Protein AF-A0A925HBS0-F1 (afdb_monomer_lite)

Secondary structure (DSSP, 8-state):
--------------------------------------SS-EEEEEEEEE-TT--EEEEEEEEEE-SSSEEEEEEEEEEEEEE-----S--------EEEEEEEEEEEEEEEEEETTEEEEEEEEEEESSGGGTT-EEEEEEE--SSS-STTS--EEEEEEE-----------TT-TT--------EE--TT-TT---EESS------TTSS-GGG---EEPPTTSEEEEEE-

Structure (mmCIF, N/CA/C/O backbone):
data_AF-A0A925HBS0-F1
#
_entry.id   AF-A0A925HBS0-F1
#
loop_
_atom_site.group_PDB
_atom_site.id
_atom_site.type_symbol
_atom_site.label_atom_id
_atom_site.label_alt_id
_atom_site.label_comp_id
_atom_site.label_asym_id
_atom_site.label_entity_id
_atom_site.label_seq_id
_atom_site.pdbx_PDB_ins_code
_atom_site.Cartn_x
_atom_site.Cartn_y
_atom_site.Cartn_z
_atom_site.occupancy
_atom_site.B_iso_or_equiv
_atom_site.auth_seq_id
_atom_site.auth_comp_id
_atom_site.auth_asym_id
_atom_site.auth_atom_id
_atom_site.pdbx_PDB_model_num
ATOM 1 N N . MET A 1 1 ? -26.495 72.413 33.902 1.00 43.50 1 MET A N 1
ATOM 2 C CA . MET A 1 1 ? -27.946 72.627 34.100 1.00 43.50 1 MET A CA 1
ATOM 3 C C . MET A 1 1 ? -28.669 72.395 32.785 1.00 43.50 1 MET A C 1
ATOM 5 O O . MET A 1 1 ? -28.207 72.844 31.749 1.00 43.50 1 MET A O 1
ATOM 9 N N . SER A 1 2 ? -29.748 71.624 32.884 1.00 38.78 2 SER A N 1
ATOM 10 C CA . SER A 1 2 ? -30.679 71.138 31.860 1.00 38.78 2 SER A CA 1
ATOM 11 C C . SER A 1 2 ? -31.222 72.193 30.882 1.00 38.78 2 SER A C 1
ATOM 13 O O . SER A 1 2 ? -31.563 73.295 31.311 1.00 38.78 2 SER A O 1
ATOM 15 N N . LYS A 1 3 ? -31.426 71.798 29.612 1.00 47.91 3 LYS A N 1
ATOM 16 C CA . LYS A 1 3 ? -32.765 71.787 28.982 1.00 47.91 3 LYS A CA 1
ATOM 17 C C . LYS A 1 3 ? -32.796 70.965 27.683 1.00 47.91 3 LYS A C 1
ATOM 19 O O . LYS A 1 3 ? -32.319 71.387 26.638 1.00 47.91 3 LYS A O 1
ATOM 24 N N . PHE A 1 4 ? -33.423 69.795 27.793 1.00 50.00 4 PHE A N 1
ATOM 25 C CA . PHE A 1 4 ? -34.028 69.019 26.709 1.00 50.00 4 PHE A CA 1
ATOM 26 C C . PHE A 1 4 ? -35.124 69.820 25.990 1.00 50.00 4 PHE A C 1
ATOM 28 O O . PHE A 1 4 ? -35.901 70.502 26.662 1.00 50.00 4 PHE A O 1
ATOM 35 N N . ARG A 1 5 ? -35.304 69.592 24.680 1.00 56.88 5 ARG A N 1
ATOM 36 C CA . ARG A 1 5 ? -36.641 69.504 24.066 1.00 56.88 5 ARG A CA 1
ATOM 37 C C . ARG A 1 5 ? -36.698 68.419 22.986 1.00 56.88 5 ARG A C 1
ATOM 39 O O . ARG A 1 5 ? -35.998 68.468 21.984 1.00 56.88 5 ARG A O 1
ATOM 46 N N . PHE A 1 6 ? -37.570 67.457 23.276 1.00 49.31 6 PHE A N 1
ATOM 47 C CA . PHE A 1 6 ? -38.210 66.473 22.404 1.00 49.31 6 PHE A CA 1
ATOM 48 C C . PHE A 1 6 ? -39.064 67.138 21.316 1.00 49.31 6 PHE A C 1
ATOM 50 O O . PHE A 1 6 ? -39.517 68.260 21.540 1.00 49.31 6 PHE A O 1
ATOM 57 N N . THR A 1 7 ? -39.348 66.402 20.227 1.00 50.34 7 THR A N 1
ATOM 58 C CA . THR A 1 7 ? -40.658 66.150 19.548 1.00 50.34 7 THR A CA 1
ATOM 59 C C . THR A 1 7 ? -40.359 65.625 18.125 1.00 50.34 7 THR A C 1
ATOM 61 O O . THR A 1 7 ? -39.457 66.159 17.497 1.00 50.34 7 THR A O 1
ATOM 64 N N . ALA A 1 8 ? -41.060 64.713 17.449 1.00 48.09 8 ALA A N 1
ATOM 65 C CA . ALA A 1 8 ? -41.831 63.499 17.720 1.00 48.09 8 ALA A CA 1
ATOM 66 C C . ALA A 1 8 ? -42.254 62.961 16.325 1.00 48.09 8 ALA A C 1
ATOM 68 O O . ALA A 1 8 ? -42.630 63.749 15.467 1.00 48.09 8 ALA A O 1
ATOM 69 N N . ILE A 1 9 ? -42.198 61.635 16.152 1.00 49.62 9 ILE A N 1
ATOM 70 C CA . ILE A 1 9 ? -43.163 60.759 15.452 1.00 49.62 9 ILE A CA 1
ATOM 71 C C . ILE A 1 9 ? -43.584 61.095 14.000 1.00 49.62 9 ILE A C 1
ATOM 73 O O . ILE A 1 9 ? -44.318 62.043 13.756 1.00 49.62 9 ILE A O 1
ATOM 77 N N . SER A 1 10 ? -43.344 60.149 13.080 1.00 50.72 10 SER A N 1
ATOM 78 C CA . SER A 1 10 ? -44.428 59.610 12.237 1.00 50.72 10 SER A CA 1
ATOM 79 C C . SER A 1 10 ? -44.107 58.196 11.734 1.00 50.72 10 SER A C 1
ATOM 81 O O . SER A 1 10 ? -43.090 57.962 11.088 1.00 50.72 10 SER A O 1
ATOM 83 N N . MET A 1 11 ? -44.991 57.256 12.082 1.00 50.62 11 MET A N 1
ATOM 84 C CA . MET A 1 11 ? -45.100 55.904 11.527 1.00 50.62 11 MET A CA 1
ATOM 85 C C . MET A 1 11 ? -45.630 55.955 10.087 1.00 50.62 11 MET A C 1
ATOM 87 O O . MET A 1 11 ? -46.448 56.818 9.797 1.00 50.62 11 MET A O 1
ATOM 91 N N . ILE A 1 12 ? -45.327 54.942 9.265 1.00 53.72 12 ILE A N 1
ATOM 92 C CA . ILE A 1 12 ? -46.331 54.191 8.481 1.00 53.72 12 ILE A CA 1
ATOM 93 C C . ILE A 1 12 ? -45.762 52.810 8.103 1.00 53.72 12 ILE A C 1
ATOM 95 O O . ILE A 1 12 ? -44.584 52.644 7.804 1.00 53.72 12 ILE A O 1
ATOM 99 N N . LYS A 1 13 ? -46.653 51.821 8.200 1.00 47.81 13 LYS A N 1
ATOM 100 C CA . LYS A 1 13 ? -46.504 50.370 8.037 1.00 47.81 13 LYS A CA 1
ATOM 101 C C . LYS A 1 13 ? -46.563 49.915 6.569 1.00 47.81 13 LYS A C 1
ATOM 103 O O . LYS A 1 13 ? -47.320 50.484 5.795 1.00 47.81 13 LYS A O 1
ATOM 108 N N . SER A 1 14 ? -45.931 48.778 6.269 1.00 51.81 14 SER A N 1
ATOM 109 C CA . SER A 1 14 ? -46.491 47.598 5.554 1.00 51.81 14 SER A CA 1
ATOM 110 C C . SER A 1 14 ? -45.423 46.487 5.649 1.00 51.81 14 SER A C 1
ATOM 112 O O . SER A 1 14 ? -44.259 46.756 5.399 1.00 51.81 14 SER A O 1
ATOM 114 N N . ILE A 1 15 ? -45.603 45.340 6.315 1.00 53.62 15 ILE A N 1
ATOM 115 C CA . ILE A 1 15 ? -46.443 44.152 6.056 1.00 53.62 15 ILE A CA 1
ATOM 116 C C . ILE A 1 15 ? -46.365 43.645 4.609 1.00 53.62 15 ILE A C 1
ATOM 118 O O . ILE A 1 15 ? -47.145 44.074 3.766 1.00 53.62 15 ILE A O 1
ATOM 122 N N . SER A 1 16 ? -45.466 42.680 4.377 1.00 54.16 16 SER A N 1
ATOM 123 C CA . SER A 1 16 ? -45.600 41.482 3.514 1.00 54.16 16 SER A CA 1
ATOM 124 C C . SER A 1 16 ? -44.362 40.607 3.796 1.00 54.16 16 SER A C 1
ATOM 126 O O . SER A 1 16 ? -43.249 41.050 3.559 1.00 54.16 16 SER A O 1
ATOM 128 N N . CYS A 1 17 ? -44.412 39.542 4.600 1.00 44.88 17 CYS A N 1
ATOM 129 C CA . CYS A 1 17 ? -45.094 38.252 4.435 1.00 44.88 17 CYS A CA 1
ATOM 130 C C . CYS A 1 17 ? -44.474 37.372 3.326 1.00 44.88 17 CYS A C 1
ATOM 132 O O . CYS A 1 17 ? -44.595 37.676 2.148 1.00 44.88 17 CYS A O 1
ATOM 134 N N . ALA A 1 18 ? -43.860 36.271 3.781 1.00 49.88 18 ALA A N 1
ATOM 135 C CA . ALA A 1 18 ? -43.658 34.980 3.116 1.00 49.88 18 ALA A CA 1
ATOM 136 C C . ALA A 1 18 ? -42.806 34.895 1.831 1.00 49.88 18 ALA A C 1
ATOM 138 O O . ALA A 1 18 ? -43.286 35.112 0.725 1.00 49.88 18 ALA A O 1
ATOM 139 N N . SER A 1 19 ? -41.583 34.372 1.978 1.00 50.06 19 SER A N 1
ATOM 140 C CA . SER A 1 19 ? -41.038 33.335 1.081 1.00 50.06 19 SER A CA 1
ATOM 141 C C . SER A 1 19 ? -39.965 32.535 1.821 1.00 50.06 19 SER A C 1
ATOM 143 O O . SER A 1 19 ? -38.767 32.773 1.715 1.00 50.06 19 SER A O 1
ATOM 145 N N . ILE A 1 20 ? -40.452 31.609 2.645 1.00 54.44 20 ILE A N 1
ATOM 146 C CA . ILE A 1 20 ? -39.744 30.392 3.041 1.00 54.44 20 ILE A CA 1
ATOM 147 C C . ILE A 1 20 ? -40.013 29.379 1.910 1.00 54.44 20 ILE A C 1
ATOM 149 O O . ILE A 1 20 ? -41.143 29.335 1.429 1.00 54.44 20 ILE A O 1
ATOM 153 N N . LEU A 1 21 ? -39.011 28.562 1.556 1.00 50.78 21 LEU A N 1
ATOM 154 C CA . LEU A 1 21 ? -39.067 27.373 0.678 1.00 50.78 21 LEU A CA 1
ATOM 155 C C . LEU A 1 21 ? -39.210 27.602 -0.842 1.00 50.78 21 LEU A C 1
ATOM 157 O O . LEU A 1 21 ? -40.319 27.749 -1.338 1.00 50.78 21 LEU A O 1
ATOM 161 N N . ALA A 1 22 ? -38.100 27.471 -1.586 1.00 54.03 22 ALA A N 1
ATOM 162 C CA . ALA A 1 22 ? -37.979 26.555 -2.740 1.00 54.03 22 ALA A CA 1
ATOM 163 C C . ALA A 1 22 ? -36.583 26.649 -3.404 1.00 54.03 22 ALA A C 1
ATOM 165 O O . ALA A 1 22 ? -36.170 27.741 -3.777 1.00 54.03 22 ALA A O 1
ATOM 166 N N . LEU A 1 23 ? -35.938 25.486 -3.609 1.00 46.78 23 LEU A N 1
ATOM 167 C CA . LEU A 1 23 ? -34.626 25.188 -4.234 1.00 46.78 23 LEU A CA 1
ATOM 168 C C . LEU A 1 23 ? -33.409 25.361 -3.293 1.00 46.78 23 LEU A C 1
ATOM 170 O O . LEU A 1 23 ? -32.840 26.438 -3.233 1.00 46.78 23 LEU A O 1
ATOM 174 N N . SER A 1 24 ? -32.859 24.397 -2.542 1.00 50.88 24 SER A N 1
ATOM 175 C CA . SER A 1 24 ? -32.965 22.929 -2.486 1.00 50.88 24 SER A CA 1
ATOM 176 C C . SER A 1 24 ? -33.012 22.239 -3.847 1.00 50.88 24 SER A C 1
ATOM 178 O O . SER A 1 24 ? -34.093 21.795 -4.215 1.00 50.88 24 SER A O 1
ATOM 180 N N . LEU A 1 25 ? -31.893 22.196 -4.595 1.00 51.00 25 LEU A N 1
ATOM 181 C CA . LEU A 1 25 ? -31.603 21.169 -5.628 1.00 51.00 25 LEU A CA 1
ATOM 182 C C . LEU A 1 25 ? -30.225 21.334 -6.325 1.00 51.00 25 LEU A C 1
ATOM 184 O O . LEU A 1 25 ? -30.130 21.169 -7.532 1.00 51.00 25 LEU A O 1
ATOM 188 N N . LEU A 1 26 ? -29.135 21.633 -5.606 1.00 46.78 26 LEU A N 1
ATOM 189 C CA . LEU A 1 26 ? -27.767 21.439 -6.143 1.00 46.78 26 LEU A CA 1
ATOM 190 C C . LEU A 1 26 ? -26.777 20.931 -5.077 1.00 46.78 26 LEU A C 1
ATOM 192 O O . LEU A 1 26 ? -25.575 21.136 -5.175 1.00 46.78 26 LEU A O 1
ATOM 196 N N . SER A 1 27 ? -27.262 20.219 -4.060 1.00 48.19 27 SER A N 1
ATOM 197 C CA . SER A 1 27 ? -26.428 19.209 -3.410 1.00 48.19 27 SER A CA 1
ATOM 198 C C . SER A 1 27 ? -26.510 17.974 -4.298 1.00 48.19 27 SER A C 1
ATOM 200 O O . SER A 1 27 ? -27.412 17.158 -4.124 1.00 48.19 27 SER A O 1
ATOM 202 N N . LEU A 1 28 ? -25.649 17.886 -5.315 1.00 47.97 28 LEU A N 1
ATOM 203 C CA . LEU A 1 28 ? -25.382 16.607 -5.964 1.00 47.97 28 LEU A CA 1
ATOM 204 C C . LEU A 1 28 ? -24.946 15.663 -4.837 1.00 47.97 28 LEU A C 1
ATOM 206 O O . LEU A 1 28 ? -23.882 15.908 -4.264 1.00 47.97 28 LEU A O 1
ATOM 210 N N . PRO A 1 29 ? -25.717 14.623 -4.460 1.00 45.34 29 PRO A N 1
ATOM 211 C CA . PRO A 1 29 ? -25.066 13.508 -3.814 1.00 45.34 29 PRO A CA 1
ATOM 212 C C . PRO A 1 29 ? -24.067 13.033 -4.861 1.00 45.34 29 PRO A C 1
ATOM 214 O O . PRO A 1 29 ? -24.466 12.616 -5.954 1.00 45.34 29 PRO A O 1
ATOM 217 N N . ALA A 1 30 ? -22.772 13.185 -4.572 1.00 51.75 30 ALA A N 1
ATOM 218 C CA . ALA A 1 30 ? -21.769 12.378 -5.232 1.00 51.75 30 ALA A CA 1
ATOM 219 C C . ALA A 1 30 ? -22.344 10.969 -5.173 1.00 51.75 30 ALA A C 1
ATOM 221 O O . ALA A 1 30 ? -22.590 10.430 -4.092 1.00 51.75 30 ALA A O 1
ATOM 222 N N . SER A 1 31 ? -22.749 10.467 -6.335 1.00 42.53 31 SER A N 1
ATOM 223 C CA . SER A 1 31 ? -23.242 9.116 -6.445 1.00 42.53 31 SER A CA 1
ATOM 224 C C . SER A 1 31 ? -22.009 8.289 -6.151 1.00 42.53 31 SER A C 1
ATOM 226 O O . SER A 1 31 ? -21.215 8.027 -7.049 1.00 42.53 31 SER A O 1
ATOM 228 N N . HIS A 1 32 ? -21.794 7.968 -4.873 1.00 46.44 32 HIS A N 1
ATOM 229 C CA . HIS A 1 32 ? -21.001 6.822 -4.503 1.00 46.44 32 HIS A CA 1
ATOM 230 C C . HIS A 1 32 ? -21.697 5.694 -5.239 1.00 46.44 32 HIS A C 1
ATOM 232 O O . HIS A 1 32 ? -22.779 5.249 -4.854 1.00 46.44 32 HIS A O 1
ATOM 238 N N . LEU A 1 33 ? -21.135 5.350 -6.395 1.00 46.03 33 LEU A N 1
ATOM 239 C CA . LEU A 1 33 ? -21.378 4.103 -7.072 1.00 46.03 33 LEU A CA 1
ATOM 240 C C . LEU A 1 33 ? -21.034 3.052 -6.024 1.00 46.03 33 LEU A C 1
ATOM 242 O O . LEU A 1 33 ? -19.891 2.621 -5.909 1.00 46.03 33 LEU A O 1
ATOM 246 N N . ALA A 1 34 ? -22.026 2.694 -5.211 1.00 45.31 34 ALA A N 1
ATOM 247 C CA . ALA A 1 34 ? -22.060 1.442 -4.505 1.00 45.31 34 ALA A CA 1
ATOM 248 C C . ALA A 1 34 ? -22.164 0.408 -5.620 1.00 45.31 34 ALA A C 1
ATOM 250 O O . ALA A 1 34 ? -23.248 -0.026 -6.012 1.00 45.31 34 ALA A O 1
ATOM 251 N N . ALA A 1 35 ? -21.013 0.124 -6.231 1.00 51.22 35 ALA A N 1
ATOM 252 C CA . ALA A 1 35 ? -20.828 -1.056 -7.027 1.00 51.22 35 ALA A CA 1
ATOM 253 C C . ALA A 1 35 ? -21.375 -2.186 -6.164 1.00 51.22 35 ALA A C 1
ATOM 255 O O . ALA A 1 35 ? -20.975 -2.339 -5.009 1.00 51.22 35 ALA A O 1
ATOM 256 N N . VAL A 1 36 ? -22.357 -2.904 -6.700 1.00 45.72 36 VAL A N 1
ATOM 257 C CA . VAL A 1 36 ? -22.789 -4.185 -6.160 1.00 45.72 36 VAL A CA 1
ATOM 258 C C . VAL A 1 36 ? -21.536 -5.056 -6.183 1.00 45.72 36 VAL A C 1
ATOM 260 O O . VA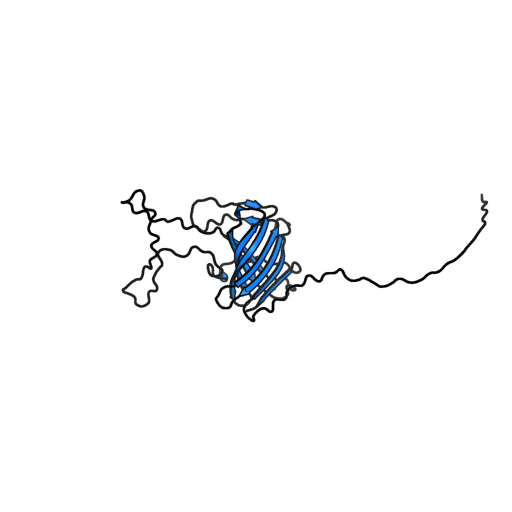L A 1 36 ? -21.189 -5.631 -7.213 1.00 45.72 36 VAL A O 1
ATOM 263 N N . ARG A 1 37 ? -20.772 -5.019 -5.086 1.00 53.06 37 ARG A N 1
ATOM 264 C CA . ARG A 1 37 ? -19.545 -5.784 -4.925 1.00 53.06 37 ARG A CA 1
ATOM 265 C C . ARG A 1 37 ? -19.964 -7.243 -4.875 1.00 53.06 37 ARG A C 1
ATOM 267 O O . ARG A 1 37 ? -20.860 -7.618 -4.117 1.00 53.06 37 ARG A O 1
ATOM 274 N N . ALA A 1 38 ? -19.344 -8.047 -5.730 1.00 52.59 38 ALA A N 1
ATOM 275 C CA . ALA A 1 38 ? -19.381 -9.489 -5.589 1.00 52.59 38 ALA A CA 1
ATOM 276 C C . ALA A 1 38 ? -18.972 -9.846 -4.149 1.00 52.59 38 ALA A C 1
ATOM 278 O O . ALA A 1 38 ? -18.119 -9.175 -3.573 1.00 52.59 38 ALA A O 1
ATOM 279 N N . ALA A 1 39 ? -19.619 -10.860 -3.572 1.00 67.25 39 ALA A N 1
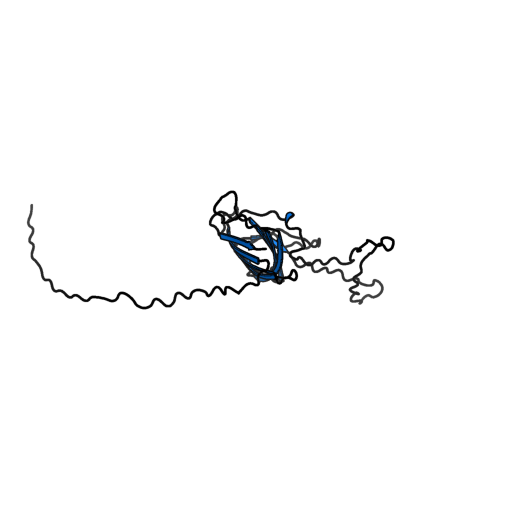ATOM 280 C CA . ALA A 1 39 ? -19.439 -11.311 -2.191 1.00 67.25 39 ALA A CA 1
ATOM 281 C C . ALA A 1 39 ? -18.083 -12.015 -1.972 1.00 67.25 39 ALA A C 1
ATOM 283 O O . ALA A 1 39 ? -18.044 -13.176 -1.572 1.00 67.25 39 ALA A O 1
ATOM 284 N N . GLY A 1 40 ? -16.991 -11.346 -2.326 1.00 84.19 40 GLY A N 1
ATOM 285 C CA . GLY A 1 40 ? -15.624 -11.788 -2.096 1.00 84.19 40 GLY A CA 1
ATOM 286 C C . GLY A 1 40 ? -14.862 -10.795 -1.218 1.00 84.19 40 GLY A C 1
ATOM 287 O O . GLY A 1 40 ? -15.404 -9.730 -0.894 1.00 84.19 40 GLY A O 1
ATOM 288 N N . PRO A 1 41 ? -13.606 -11.126 -0.878 1.00 93.31 41 PRO A N 1
ATOM 289 C CA . PRO A 1 41 ? -12.782 -10.287 -0.030 1.00 93.31 41 PRO A CA 1
ATOM 290 C C . PRO A 1 41 ? -12.720 -8.849 -0.548 1.00 93.31 41 PRO A C 1
ATOM 292 O O . PRO A 1 41 ? -12.625 -8.615 -1.759 1.00 93.31 41 PRO A O 1
ATOM 295 N N . SER A 1 42 ? -12.771 -7.872 0.350 1.00 94.88 42 SER A N 1
ATOM 296 C CA . SER A 1 42 ? -12.671 -6.453 0.014 1.00 94.88 42 SER A CA 1
ATOM 297 C C . SER A 1 42 ? -12.011 -5.654 1.126 1.00 94.88 42 SER A C 1
ATOM 299 O O . SER A 1 42 ? -12.069 -6.020 2.297 1.00 94.88 42 SER A O 1
ATOM 301 N N . ALA A 1 43 ? -11.376 -4.553 0.746 1.00 95.62 43 ALA A N 1
ATOM 302 C CA . ALA A 1 43 ? -10.790 -3.609 1.678 1.00 95.62 43 ALA A CA 1
ATOM 303 C C . ALA A 1 43 ? -11.104 -2.190 1.208 1.00 95.62 43 ALA A C 1
ATOM 305 O O . ALA A 1 43 ? -10.944 -1.857 0.031 1.00 95.62 43 ALA A O 1
ATOM 306 N N . GLU A 1 44 ? -11.571 -1.345 2.115 1.00 96.62 44 GLU A N 1
ATOM 307 C CA . GLU A 1 44 ? -11.803 0.066 1.835 1.00 96.62 44 GLU A CA 1
ATOM 308 C C . GLU A 1 44 ? -11.488 0.920 3.049 1.00 96.62 44 GLU A C 1
ATOM 310 O O . GLU A 1 44 ? -11.618 0.482 4.191 1.00 96.62 44 GLU A O 1
ATOM 315 N N . GLY A 1 45 ? -11.098 2.159 2.804 1.00 94.75 45 GLY A N 1
ATOM 316 C CA . GLY A 1 45 ? -10.864 3.093 3.881 1.00 94.75 45 GLY A CA 1
ATOM 317 C C . GLY A 1 45 ? -10.494 4.470 3.378 1.00 94.75 45 GLY A C 1
ATOM 318 O O . GLY A 1 45 ? -10.088 4.667 2.233 1.00 94.75 45 GLY A O 1
ATOM 319 N N . SER A 1 46 ? -10.662 5.429 4.269 1.00 94.94 46 SER A N 1
ATOM 320 C CA . SER A 1 46 ? -10.185 6.790 4.095 1.00 94.94 46 SER A CA 1
ATOM 321 C C . SER A 1 46 ? -9.722 7.262 5.452 1.00 94.94 46 SER A C 1
ATOM 323 O O . SER A 1 46 ? -10.495 7.192 6.411 1.00 94.94 46 SER A O 1
ATOM 325 N N . PHE A 1 47 ? -8.483 7.725 5.537 1.00 91.75 47 PHE A N 1
ATOM 326 C CA . PHE A 1 47 ? -7.950 8.263 6.775 1.00 91.75 47 PHE A CA 1
ATOM 327 C C . PHE A 1 47 ? -6.918 9.353 6.521 1.00 91.75 47 PHE A C 1
ATOM 329 O O . PHE A 1 47 ? -6.190 9.346 5.524 1.00 91.75 47 PHE A O 1
ATOM 336 N N . GLU A 1 48 ? -6.870 10.295 7.450 1.00 90.62 48 GLU A N 1
ATOM 337 C CA . GLU A 1 48 ? -5.791 11.255 7.585 1.00 90.62 48 GLU A CA 1
ATOM 338 C C . GLU A 1 48 ? -4.831 10.783 8.681 1.00 90.62 48 GLU A C 1
ATOM 340 O O . GLU A 1 48 ? -5.179 9.998 9.554 1.00 90.62 48 GLU A O 1
ATOM 345 N N . PHE A 1 49 ? -3.577 11.203 8.630 1.00 84.06 49 PHE A N 1
ATOM 346 C CA . PHE A 1 49 ? -2.642 10.955 9.718 1.00 84.06 49 PHE A CA 1
ATOM 347 C C . PHE A 1 49 ? -1.563 12.023 9.722 1.00 84.06 49 PHE A C 1
ATOM 349 O O . PHE A 1 49 ? -1.228 12.616 8.699 1.00 84.06 49 PHE A O 1
ATOM 356 N N . SER A 1 50 ? -1.015 12.291 10.901 1.00 81.38 50 SER A N 1
ATOM 357 C CA . SER A 1 50 ? 0.117 13.199 11.063 1.00 81.38 50 SER A CA 1
ATOM 358 C C . SER A 1 50 ? 1.278 12.435 11.671 1.00 81.38 50 SER A C 1
ATOM 360 O O . SER A 1 50 ? 1.146 11.885 12.769 1.00 81.38 50 SER A O 1
ATOM 362 N N . GLY A 1 51 ? 2.407 12.415 10.962 1.00 72.94 51 GLY A N 1
ATOM 363 C CA . GLY A 1 51 ? 3.651 11.856 11.478 1.00 72.94 51 GLY A CA 1
ATOM 364 C C . GLY A 1 51 ? 4.254 12.729 12.581 1.00 72.94 51 GLY A C 1
ATOM 365 O O . GLY A 1 51 ? 3.644 13.687 13.069 1.00 72.94 51 GLY A O 1
ATOM 366 N N . GLU A 1 52 ? 5.493 12.426 12.966 1.00 75.25 52 GLU A N 1
ATOM 367 C CA . GLU A 1 52 ? 6.259 13.261 13.907 1.00 75.25 52 GLU A CA 1
ATOM 368 C C . GLU A 1 52 ? 6.439 14.705 13.401 1.00 75.25 52 GLU A C 1
ATOM 370 O O . GLU A 1 52 ? 6.522 15.648 14.192 1.00 75.25 52 GLU A O 1
ATOM 375 N N . ASP A 1 53 ? 6.415 14.880 12.078 1.00 72.19 53 ASP A N 1
ATOM 376 C CA . ASP A 1 53 ? 6.487 16.151 11.357 1.00 72.19 53 ASP A CA 1
ATOM 377 C C . ASP A 1 53 ? 5.253 17.057 11.541 1.00 72.19 53 ASP A C 1
ATOM 379 O O . ASP A 1 53 ? 5.308 18.239 11.194 1.00 72.19 53 ASP A O 1
ATOM 383 N N . ARG A 1 54 ? 4.158 16.543 12.126 1.00 76.06 54 ARG A N 1
ATOM 384 C CA . ARG A 1 54 ? 2.847 17.214 12.260 1.00 76.06 54 ARG A CA 1
ATOM 385 C C . ARG A 1 54 ? 2.228 17.643 10.933 1.00 76.06 54 ARG A C 1
ATOM 387 O O . ARG A 1 54 ? 1.360 18.518 10.922 1.00 76.06 54 ARG A O 1
ATOM 394 N N . LEU A 1 55 ? 2.678 17.071 9.826 1.00 79.00 55 LEU A N 1
ATOM 395 C CA . LEU A 1 55 ? 2.100 17.360 8.532 1.00 79.00 55 LEU A CA 1
ATOM 396 C C . LEU A 1 55 ? 1.038 16.311 8.210 1.00 79.00 55 LEU A C 1
ATOM 398 O O . LEU A 1 55 ? 1.266 15.111 8.364 1.00 79.00 55 LEU A O 1
ATOM 402 N N . THR A 1 56 ? -0.123 16.784 7.765 1.00 86.81 56 THR A N 1
ATOM 403 C CA . THR A 1 56 ? -1.259 15.927 7.436 1.00 86.81 56 THR A CA 1
ATOM 404 C C . THR A 1 56 ? -1.014 15.196 6.124 1.00 86.81 56 THR A C 1
ATOM 406 O O . THR A 1 56 ? -0.710 15.808 5.098 1.00 86.81 56 THR A O 1
ATOM 409 N N . LYS A 1 57 ? -1.171 13.880 6.176 1.00 90.94 57 LYS A N 1
ATOM 410 C CA . LYS A 1 57 ? -1.166 12.946 5.055 1.00 90.94 57 LYS A CA 1
ATOM 411 C C . LYS A 1 57 ? -2.561 12.347 4.963 1.00 90.94 57 LYS A C 1
ATOM 413 O O . LYS A 1 57 ? -3.205 12.175 5.993 1.00 90.94 57 LYS A O 1
ATOM 418 N N . SER A 1 58 ? -3.027 12.028 3.767 1.00 94.56 58 SER A N 1
ATOM 419 C CA . SER A 1 58 ? -4.305 11.362 3.547 1.00 94.56 58 SER A CA 1
ATOM 420 C C . SER A 1 58 ? -4.147 10.180 2.606 1.00 94.56 58 SER A C 1
ATOM 422 O O . SER A 1 58 ? -3.370 10.216 1.647 1.00 94.56 58 SER A O 1
ATOM 424 N N . ILE A 1 59 ? -4.877 9.113 2.914 1.00 95.69 59 ILE A N 1
ATOM 425 C CA . ILE A 1 59 ? -4.993 7.915 2.091 1.00 95.69 59 ILE A CA 1
ATOM 426 C C . ILE A 1 59 ? -6.478 7.619 1.905 1.00 95.69 59 ILE A C 1
ATOM 428 O O . ILE A 1 59 ? -7.215 7.514 2.882 1.00 95.69 59 ILE A O 1
ATOM 432 N N . GLU A 1 60 ? -6.900 7.438 0.656 1.00 97.44 60 GLU A N 1
ATOM 433 C CA . GLU A 1 60 ? -8.198 6.868 0.287 1.00 97.44 60 GLU A CA 1
ATOM 434 C C . GLU A 1 60 ? -7.944 5.614 -0.546 1.00 97.44 60 GLU A C 1
ATOM 436 O O . GLU A 1 60 ? -7.147 5.637 -1.484 1.00 97.44 60 GLU A O 1
ATOM 441 N N . PHE A 1 61 ? -8.611 4.508 -0.234 1.00 97.94 61 PHE A N 1
ATOM 442 C CA . PHE A 1 61 ? -8.473 3.279 -1.003 1.00 97.94 61 PHE A CA 1
ATOM 443 C C . PHE A 1 61 ? -9.758 2.458 -1.018 1.00 97.94 61 PHE A C 1
ATOM 445 O O . PHE A 1 61 ? -10.614 2.537 -0.135 1.00 97.94 61 PHE A O 1
ATOM 452 N N . SER A 1 62 ? -9.892 1.649 -2.062 1.00 97.81 62 SER A N 1
ATOM 453 C CA . SER A 1 62 ? -11.012 0.738 -2.257 1.00 97.81 62 SER A CA 1
ATOM 454 C C . SER A 1 62 ? -10.582 -0.362 -3.212 1.00 97.81 62 SER A C 1
ATOM 456 O O . SER A 1 62 ? -10.218 -0.069 -4.351 1.00 97.81 62 SER A O 1
ATOM 458 N N . ALA A 1 63 ? -10.627 -1.612 -2.764 1.00 96.81 63 ALA A N 1
ATOM 459 C CA . ALA A 1 63 ? -10.282 -2.788 -3.549 1.00 96.81 63 ALA A CA 1
ATOM 460 C C . ALA A 1 63 ? -11.236 -3.951 -3.259 1.00 96.81 63 ALA A C 1
ATOM 462 O O . ALA A 1 63 ? -11.732 -4.116 -2.144 1.00 96.81 63 ALA A O 1
ATOM 463 N N . ALA A 1 64 ? -11.488 -4.765 -4.280 1.00 96.00 64 ALA A N 1
ATOM 464 C CA . ALA A 1 64 ? -12.242 -6.008 -4.171 1.00 96.00 64 ALA A CA 1
ATOM 465 C C . ALA A 1 64 ? -11.517 -7.121 -4.932 1.00 96.00 64 ALA A C 1
ATOM 467 O O . ALA A 1 64 ? -11.014 -6.888 -6.033 1.00 96.00 64 ALA A O 1
ATOM 468 N N . ALA A 1 65 ? -11.462 -8.318 -4.350 1.00 93.06 65 ALA A N 1
ATOM 469 C CA . ALA A 1 65 ? -10.853 -9.485 -4.972 1.00 93.06 65 ALA A CA 1
ATOM 470 C C . ALA A 1 65 ? -11.766 -10.032 -6.076 1.00 93.06 65 ALA A C 1
ATOM 472 O O . ALA A 1 65 ? -12.990 -10.050 -5.937 1.00 93.06 65 ALA A O 1
ATOM 473 N N . ASP A 1 66 ? -11.170 -10.534 -7.154 1.00 87.06 66 ASP A N 1
ATOM 474 C CA . ASP A 1 66 ? -11.898 -11.143 -8.276 1.00 87.06 66 ASP A CA 1
ATOM 475 C C . ASP A 1 66 ? -12.111 -12.665 -8.128 1.00 87.06 66 ASP A C 1
ATOM 477 O O . ASP A 1 66 ? -12.697 -13.309 -8.998 1.00 87.06 66 ASP A O 1
ATOM 481 N N . GLY A 1 67 ? -11.660 -13.249 -7.012 1.00 76.88 67 GLY A N 1
ATOM 482 C CA . GLY A 1 67 ? -11.748 -14.684 -6.718 1.00 76.88 67 GLY A CA 1
ATOM 483 C C . GLY A 1 67 ? -10.628 -15.538 -7.326 1.00 76.88 67 GLY A C 1
ATOM 484 O O . GLY A 1 67 ? -10.539 -16.722 -7.008 1.00 76.88 67 GLY A O 1
ATOM 485 N N . SER A 1 68 ? -9.748 -14.963 -8.152 1.00 77.94 68 SER A N 1
ATOM 486 C CA . SER A 1 68 ? -8.585 -15.637 -8.752 1.00 77.94 68 SER A CA 1
ATOM 487 C C . SER A 1 68 ? -7.247 -15.276 -8.089 1.00 77.94 68 SER A C 1
ATOM 489 O O . SER A 1 68 ? -6.189 -15.713 -8.538 1.00 77.94 68 SER A O 1
ATOM 491 N N . GLY A 1 69 ? -7.293 -14.494 -7.005 1.00 72.25 69 GLY A N 1
ATOM 492 C CA . GLY A 1 69 ? -6.121 -13.875 -6.374 1.00 72.25 69 GLY A CA 1
ATOM 493 C C . GLY A 1 69 ? -5.764 -12.507 -6.966 1.00 72.25 69 GLY A C 1
ATOM 494 O O . GLY A 1 69 ? -4.897 -11.820 -6.428 1.00 72.25 69 GLY A O 1
ATOM 495 N N . GLY A 1 70 ? -6.451 -12.096 -8.035 1.00 89.44 70 GLY A N 1
ATOM 496 C CA . GLY A 1 70 ? -6.447 -10.727 -8.527 1.00 89.44 70 GLY A CA 1
ATOM 497 C C . GLY A 1 70 ? -7.383 -9.835 -7.715 1.00 89.44 70 GLY A C 1
ATOM 498 O O . GLY A 1 70 ? -8.237 -10.293 -6.945 1.00 89.44 70 GLY A O 1
ATOM 499 N N . ALA A 1 71 ? -7.216 -8.531 -7.888 1.00 94.06 71 ALA A N 1
ATOM 500 C CA . ALA A 1 71 ? -8.113 -7.531 -7.340 1.00 94.06 71 ALA A CA 1
ATOM 501 C C . ALA A 1 71 ? -8.393 -6.435 -8.362 1.00 94.06 71 ALA A C 1
ATOM 503 O O . ALA A 1 71 ? -7.692 -6.268 -9.354 1.00 94.06 71 ALA A O 1
ATOM 504 N N . THR A 1 72 ? -9.448 -5.672 -8.123 1.00 95.81 72 THR A N 1
ATOM 505 C CA . THR A 1 72 ? -9.683 -4.411 -8.817 1.00 95.81 72 THR A CA 1
ATOM 506 C C . THR A 1 72 ? -9.944 -3.347 -7.775 1.00 95.81 72 THR A C 1
ATOM 508 O O . THR A 1 72 ? -10.820 -3.495 -6.918 1.00 95.81 72 THR A O 1
ATOM 511 N N . GLY A 1 73 ? -9.183 -2.266 -7.846 1.00 96.38 73 GLY A N 1
ATOM 512 C CA . GLY A 1 73 ? -9.312 -1.176 -6.905 1.00 96.38 73 GLY A CA 1
ATOM 513 C C . GLY A 1 73 ? -8.515 0.049 -7.295 1.00 96.38 73 GLY A C 1
ATOM 514 O O . GLY A 1 73 ? -7.850 0.093 -8.329 1.00 96.38 73 GLY A O 1
ATOM 515 N N . ARG A 1 74 ? -8.585 1.049 -6.429 1.00 98.12 74 ARG A N 1
ATOM 516 C CA . ARG A 1 74 ? -7.816 2.281 -6.538 1.00 98.12 74 ARG A CA 1
ATOM 517 C C . ARG A 1 74 ? -7.301 2.701 -5.173 1.00 98.12 74 ARG A C 1
ATOM 519 O O . ARG A 1 74 ? -7.920 2.393 -4.152 1.00 98.12 74 ARG A O 1
ATOM 526 N N . MET A 1 75 ? -6.210 3.442 -5.186 1.00 97.75 75 MET A N 1
ATOM 527 C CA . MET A 1 75 ? -5.648 4.109 -4.025 1.00 97.75 75 MET A CA 1
ATOM 528 C C . MET A 1 75 ? -5.211 5.513 -4.423 1.00 97.75 75 MET A C 1
ATOM 530 O O . MET A 1 75 ? -4.590 5.684 -5.467 1.00 97.75 75 MET A O 1
ATOM 534 N N . THR A 1 76 ? -5.466 6.479 -3.553 1.00 98.12 76 THR A N 1
ATOM 535 C CA . THR A 1 76 ? -4.928 7.833 -3.631 1.00 98.12 76 THR A CA 1
ATOM 536 C C . THR A 1 76 ? -4.167 8.117 -2.344 1.00 98.12 76 THR A C 1
ATOM 538 O O . THR A 1 76 ? -4.674 7.865 -1.252 1.00 98.12 76 THR A O 1
ATOM 541 N N . PHE A 1 77 ? -2.953 8.645 -2.467 1.00 96.19 77 PHE A N 1
ATOM 542 C CA . PHE A 1 77 ? -2.184 9.193 -1.353 1.00 96.19 77 PHE A CA 1
ATOM 543 C C . PHE A 1 77 ? -1.884 10.661 -1.636 1.00 96.19 77 PHE A C 1
ATOM 545 O O . PHE A 1 77 ? -1.516 11.020 -2.757 1.00 96.19 77 PHE A O 1
ATOM 552 N N . ASN A 1 78 ? -2.013 11.502 -0.616 1.00 95.69 78 ASN A N 1
ATOM 553 C CA . ASN A 1 78 ? -1.682 12.915 -0.693 1.00 95.69 78 ASN A CA 1
ATOM 554 C C . ASN A 1 78 ? -1.045 13.387 0.618 1.00 95.69 78 ASN A C 1
ATOM 556 O O . ASN A 1 78 ? -1.607 13.203 1.694 1.00 95.69 78 ASN A O 1
ATOM 560 N N . GLY A 1 79 ? 0.115 14.024 0.534 1.00 92.69 79 GLY A N 1
ATOM 561 C CA . GLY A 1 79 ? 0.776 14.650 1.672 1.00 92.69 79 GLY A CA 1
ATOM 562 C C . GLY A 1 79 ? 2.279 14.403 1.684 1.00 92.69 79 GLY A C 1
ATOM 563 O O . GLY A 1 79 ? 2.847 13.882 0.725 1.00 92.69 79 GLY A O 1
ATOM 564 N N . PRO A 1 80 ? 2.976 14.803 2.751 1.00 89.38 80 PRO A N 1
ATOM 565 C CA . PRO A 1 80 ? 4.411 14.600 2.834 1.00 89.38 80 PRO A CA 1
ATOM 566 C C . PRO A 1 80 ? 4.773 13.126 2.966 1.00 89.38 80 PRO A C 1
ATOM 568 O O . PRO A 1 80 ? 4.115 12.358 3.668 1.00 89.38 80 PRO A O 1
ATOM 571 N N . ALA A 1 81 ? 5.867 12.731 2.331 1.00 85.06 81 ALA A N 1
ATOM 572 C CA . ALA A 1 81 ? 6.349 11.360 2.363 1.00 85.06 81 ALA A CA 1
ATOM 573 C C . ALA A 1 81 ? 7.856 11.345 2.597 1.00 85.06 81 ALA A C 1
ATOM 575 O O . ALA A 1 81 ? 8.604 12.053 1.924 1.00 85.06 81 ALA A O 1
ATOM 576 N N . GLU A 1 82 ? 8.299 10.520 3.539 1.00 81.56 82 GLU A N 1
ATOM 577 C CA . GLU A 1 82 ? 9.693 10.103 3.591 1.00 81.56 82 GLU A CA 1
ATOM 578 C C . GLU A 1 82 ? 9.811 8.834 2.777 1.00 81.56 82 GLU A C 1
ATOM 580 O O . GLU A 1 82 ? 9.101 7.860 3.024 1.00 81.56 82 GLU A O 1
ATOM 585 N N . ILE A 1 83 ? 10.674 8.869 1.771 1.00 69.69 83 ILE A N 1
ATOM 586 C CA . ILE A 1 83 ? 10.838 7.744 0.868 1.00 69.69 83 ILE A CA 1
ATOM 587 C C . ILE A 1 83 ? 12.169 7.108 1.213 1.00 69.69 83 ILE A C 1
ATOM 589 O O . ILE A 1 83 ? 13.221 7.688 0.908 1.00 69.69 83 ILE A O 1
ATOM 593 N N . PRO A 1 84 ? 12.137 5.968 1.927 1.00 66.69 84 PRO A N 1
ATOM 594 C CA . PRO A 1 84 ? 13.353 5.246 2.223 1.00 66.69 84 PRO A CA 1
ATOM 595 C C . PRO A 1 84 ? 13.975 4.771 0.911 1.00 66.69 84 PRO A C 1
ATOM 597 O O . PRO A 1 84 ? 13.269 4.458 -0.048 1.00 66.69 84 PRO A O 1
ATOM 600 N N . ASP A 1 85 ? 15.305 4.699 0.881 1.00 61.41 85 ASP A N 1
ATOM 601 C CA . ASP A 1 85 ? 16.025 4.080 -0.230 1.00 61.41 85 ASP A CA 1
ATOM 602 C C . ASP A 1 85 ? 15.715 2.576 -0.241 1.00 61.41 85 ASP A C 1
ATOM 604 O O . ASP A 1 85 ? 16.381 1.781 0.423 1.00 61.41 85 ASP A O 1
ATOM 608 N N . GLN A 1 86 ? 14.634 2.178 -0.914 1.00 59.78 86 GLN A N 1
ATOM 609 C CA . GLN A 1 86 ? 14.270 0.772 -1.066 1.00 59.78 86 GLN A CA 1
ATOM 610 C C . GLN A 1 86 ? 14.939 0.212 -2.316 1.00 59.78 86 GLN A C 1
ATOM 612 O O . GLN A 1 86 ? 14.309 -0.043 -3.343 1.00 59.78 86 GLN A O 1
ATOM 617 N N . ASN A 1 87 ? 16.251 0.027 -2.214 1.00 58.34 87 ASN A N 1
ATOM 618 C CA . ASN A 1 87 ? 16.997 -0.807 -3.139 1.00 58.34 87 ASN A CA 1
ATOM 619 C C . ASN A 1 87 ? 16.654 -2.282 -2.864 1.00 58.34 87 ASN A C 1
ATOM 621 O O . ASN A 1 87 ? 17.264 -2.933 -2.016 1.00 58.34 87 ASN A O 1
ATOM 625 N N . VAL A 1 88 ? 15.618 -2.785 -3.535 1.00 55.56 88 VAL A N 1
ATOM 626 C CA . VAL A 1 88 ? 15.158 -4.178 -3.396 1.00 55.56 88 VAL A CA 1
ATOM 627 C C . VAL A 1 88 ? 15.729 -5.115 -4.459 1.00 55.56 88 VAL A C 1
ATOM 629 O O . VAL A 1 88 ? 15.593 -6.329 -4.320 1.00 55.56 88 VAL A O 1
ATOM 632 N N . ASP A 1 89 ? 16.369 -4.590 -5.507 1.00 53.19 89 ASP A N 1
ATOM 633 C CA . ASP A 1 89 ? 16.966 -5.393 -6.580 1.00 53.19 89 ASP A CA 1
ATOM 634 C C . ASP A 1 89 ? 18.455 -5.694 -6.365 1.00 53.19 89 ASP A C 1
ATOM 636 O O . ASP A 1 89 ? 19.022 -6.521 -7.083 1.00 53.19 89 ASP A O 1
ATOM 640 N N . GLY A 1 90 ? 19.082 -5.077 -5.358 1.00 53.09 90 GLY A N 1
ATOM 641 C CA . GLY A 1 90 ? 20.505 -5.242 -5.077 1.00 53.09 90 GLY A CA 1
ATOM 642 C C . GLY A 1 90 ? 21.398 -4.623 -6.152 1.00 53.09 90 GLY A C 1
ATOM 643 O O . GLY A 1 90 ? 22.604 -4.870 -6.150 1.00 53.09 90 GLY A O 1
ATOM 644 N N . ALA A 1 91 ? 20.833 -3.836 -7.072 1.00 55.66 91 ALA A N 1
ATOM 645 C CA . ALA A 1 91 ? 21.605 -3.013 -7.979 1.00 55.66 91 ALA A CA 1
ATOM 646 C C . ALA A 1 91 ? 22.037 -1.768 -7.204 1.00 55.66 91 ALA A C 1
ATOM 648 O O . ALA A 1 91 ? 21.201 -1.078 -6.638 1.00 55.66 91 ALA A O 1
ATOM 649 N N . ASP A 1 92 ? 23.329 -1.439 -7.163 1.00 54.25 92 ASP A N 1
ATOM 650 C CA . ASP A 1 92 ? 23.869 -0.259 -6.452 1.00 54.25 92 ASP A CA 1
ATOM 651 C C . ASP A 1 92 ? 23.394 1.106 -7.026 1.00 54.25 92 ASP A C 1
ATOM 653 O O . ASP A 1 92 ? 24.011 2.155 -6.810 1.00 54.25 92 ASP A O 1
ATOM 657 N N . GLU A 1 93 ? 22.296 1.125 -7.778 1.00 57.41 93 GLU A N 1
ATOM 658 C CA . GLU A 1 93 ? 21.628 2.334 -8.221 1.00 57.41 93 GLU A CA 1
ATOM 659 C C . GLU A 1 93 ? 20.940 2.999 -7.031 1.00 57.41 93 GLU A C 1
ATOM 661 O O . GLU A 1 93 ? 19.928 2.524 -6.516 1.00 57.41 93 GLU A O 1
ATOM 666 N N . LYS A 1 94 ? 21.485 4.142 -6.603 1.00 49.47 94 LYS A N 1
ATOM 667 C CA . LYS A 1 94 ? 20.870 4.965 -5.559 1.00 49.47 94 LYS A CA 1
ATOM 668 C C . LYS A 1 94 ? 19.420 5.267 -5.937 1.00 49.47 94 LYS A C 1
ATOM 670 O O . LYS A 1 94 ? 19.158 5.920 -6.952 1.00 49.47 94 LYS A O 1
ATOM 675 N N . GLY A 1 95 ? 18.475 4.787 -5.133 1.00 55.44 95 GLY A N 1
ATOM 676 C CA . GLY A 1 95 ? 17.096 5.232 -5.204 1.00 55.44 95 GLY A CA 1
ATOM 677 C C . GLY A 1 95 ? 16.983 6.719 -4.906 1.00 55.44 95 GLY A C 1
ATOM 678 O O . GLY A 1 95 ? 17.904 7.353 -4.385 1.00 55.44 95 GLY A O 1
ATOM 679 N N . PHE A 1 96 ? 15.832 7.298 -5.245 1.00 59.91 96 PHE A N 1
ATOM 680 C CA . PHE A 1 96 ? 15.478 8.570 -4.638 1.00 59.91 96 PHE A CA 1
ATOM 681 C C . PHE A 1 96 ? 15.266 8.313 -3.144 1.00 59.91 96 PHE A C 1
ATOM 683 O O . PHE A 1 96 ? 14.299 7.666 -2.752 1.00 59.91 96 PHE A O 1
ATOM 690 N N . SER A 1 97 ? 16.196 8.800 -2.328 1.00 63.72 97 SER A N 1
ATOM 691 C CA . SER A 1 97 ? 16.085 8.817 -0.875 1.00 63.72 97 SER A CA 1
ATOM 692 C C . SER A 1 97 ? 15.878 10.261 -0.435 1.00 63.72 97 SER A C 1
ATOM 694 O O . SER A 1 97 ? 16.753 11.105 -0.661 1.00 63.72 97 SER A O 1
ATOM 696 N N . GLY A 1 98 ? 14.740 10.576 0.172 1.00 68.81 98 GLY A N 1
ATOM 697 C CA . GLY A 1 98 ? 14.463 11.951 0.569 1.00 68.81 98 GLY A CA 1
ATOM 698 C C . GLY A 1 98 ? 13.093 12.162 1.189 1.00 68.81 98 GLY A C 1
ATOM 699 O O . GLY A 1 98 ? 12.217 11.302 1.130 1.00 68.81 98 GLY A O 1
ATOM 700 N N . SER A 1 99 ? 12.929 13.343 1.781 1.00 80.44 99 SER A N 1
ATOM 701 C CA . SER A 1 99 ? 11.641 13.833 2.261 1.00 80.44 99 SER A CA 1
ATOM 702 C C . SER A 1 99 ? 11.002 14.699 1.178 1.00 80.44 99 SER A C 1
ATOM 704 O O . SER A 1 99 ? 11.616 15.641 0.668 1.00 80.44 99 SER A O 1
ATOM 706 N N . LEU A 1 100 ? 9.772 14.364 0.811 1.00 83.44 100 LEU A N 1
ATOM 707 C CA . LEU A 1 100 ? 8.941 15.127 -0.103 1.00 83.44 100 LEU A CA 1
ATOM 708 C C . LEU A 1 100 ? 7.923 15.915 0.707 1.00 83.44 100 LEU A C 1
ATOM 710 O O . LEU A 1 100 ? 7.145 15.335 1.458 1.00 83.44 100 LEU A O 1
ATOM 714 N N . ALA A 1 101 ? 7.897 17.235 0.519 1.00 85.69 101 ALA A N 1
ATOM 715 C CA . ALA A 1 101 ? 6.963 18.108 1.230 1.00 85.69 101 ALA A CA 1
ATOM 716 C C . ALA A 1 101 ? 5.496 17.862 0.837 1.00 85.69 101 ALA A C 1
ATOM 718 O O . ALA A 1 101 ? 4.596 18.113 1.634 1.00 85.69 101 ALA A O 1
ATOM 719 N N . ASN A 1 102 ? 5.258 17.406 -0.395 1.00 90.06 102 ASN A N 1
ATOM 720 C CA . ASN A 1 102 ? 3.933 17.071 -0.896 1.00 90.06 102 ASN A CA 1
ATOM 721 C C . ASN A 1 102 ? 4.047 16.050 -2.036 1.00 90.06 102 ASN A C 1
ATOM 723 O O . ASN A 1 102 ? 4.375 16.414 -3.168 1.00 90.06 102 ASN A O 1
ATOM 727 N N . LEU A 1 103 ? 3.808 14.782 -1.731 1.00 92.62 103 LEU A N 1
ATOM 728 C CA . LEU A 1 103 ? 3.659 13.707 -2.697 1.00 92.62 103 LEU A CA 1
ATOM 729 C C . LEU A 1 103 ? 2.166 13.473 -2.930 1.00 92.62 103 LEU A C 1
ATOM 731 O O . LEU A 1 103 ? 1.403 13.288 -1.986 1.00 92.62 103 LEU A O 1
ATOM 735 N N . TYR A 1 104 ? 1.777 13.436 -4.196 1.00 95.88 104 TYR A N 1
ATOM 736 C CA . TYR A 1 104 ? 0.468 12.969 -4.623 1.00 95.88 104 TYR A CA 1
ATOM 737 C C . TYR A 1 104 ? 0.672 11.796 -5.565 1.00 95.88 104 TYR A C 1
ATOM 739 O O . TYR A 1 104 ? 1.426 11.935 -6.529 1.00 95.88 104 TYR A O 1
ATOM 747 N N . ILE A 1 105 ? 0.009 10.676 -5.289 1.00 96.62 105 ILE A N 1
ATOM 748 C CA . ILE A 1 105 ? -0.013 9.508 -6.170 1.00 96.62 105 ILE A CA 1
ATOM 749 C C . ILE A 1 105 ? -1.420 8.924 -6.256 1.00 96.62 105 ILE A C 1
ATOM 751 O O . ILE A 1 105 ? -2.150 8.886 -5.263 1.00 96.62 105 ILE A O 1
ATOM 755 N N . GLU A 1 106 ? -1.753 8.395 -7.428 1.00 98.12 106 GLU A N 1
ATOM 756 C CA . GLU A 1 106 ? -2.867 7.473 -7.621 1.00 98.12 106 GLU A CA 1
ATOM 757 C C . GLU A 1 106 ? -2.346 6.147 -8.156 1.00 98.12 106 GLU A C 1
ATOM 759 O O . GLU A 1 106 ? -1.480 6.114 -9.034 1.00 98.12 106 GLU A O 1
ATOM 764 N N . ALA A 1 107 ? -2.885 5.050 -7.640 1.00 97.50 107 ALA A N 1
ATOM 765 C CA . ALA A 1 107 ? -2.533 3.709 -8.064 1.00 97.50 107 ALA A CA 1
ATOM 766 C C . ALA A 1 107 ? -3.772 2.881 -8.388 1.00 97.50 107 ALA A C 1
ATOM 768 O O . ALA A 1 107 ? -4.760 2.892 -7.651 1.00 97.50 107 ALA A O 1
ATOM 769 N N . ASN A 1 108 ? -3.672 2.097 -9.459 1.00 97.81 108 ASN A N 1
ATOM 770 C CA . ASN A 1 108 ? -4.619 1.033 -9.763 1.00 97.81 108 ASN A CA 1
ATOM 771 C C . ASN A 1 108 ? -4.202 -0.223 -9.004 1.00 97.81 108 ASN A C 1
ATOM 773 O O . ASN A 1 108 ? -3.104 -0.736 -9.220 1.00 97.81 108 ASN A O 1
ATOM 777 N N . LEU A 1 109 ? -5.075 -0.704 -8.123 1.00 96.75 109 LEU A N 1
ATOM 778 C CA . LEU A 1 109 ? -4.849 -1.911 -7.335 1.00 96.75 109 LEU A CA 1
ATOM 779 C C . LEU A 1 109 ? -5.303 -3.130 -8.140 1.00 96.75 109 LEU A C 1
ATOM 781 O O . LEU A 1 109 ? -6.456 -3.193 -8.571 1.00 96.75 109 LEU A O 1
ATOM 785 N N . ASP A 1 110 ? -4.390 -4.076 -8.336 1.00 94.88 110 ASP A N 1
ATOM 786 C CA . ASP A 1 110 ? -4.562 -5.263 -9.182 1.00 94.88 110 ASP A CA 1
ATOM 787 C C . ASP A 1 110 ? -4.347 -6.590 -8.432 1.00 94.88 110 ASP A C 1
ATOM 789 O O . ASP A 1 110 ? -4.641 -7.663 -8.960 1.00 94.88 110 ASP A O 1
ATOM 793 N N . GLY A 1 111 ? -3.893 -6.536 -7.177 1.00 94.31 111 GLY A N 1
ATOM 794 C CA . GLY A 1 111 ? -3.724 -7.703 -6.319 1.00 94.31 111 GLY A CA 1
ATOM 795 C C . GLY A 1 111 ? -4.189 -7.429 -4.899 1.00 94.31 111 GLY A C 1
ATOM 796 O O . GLY A 1 111 ? -3.987 -6.335 -4.370 1.00 94.31 111 GLY A O 1
ATOM 797 N N . MET A 1 112 ? -4.789 -8.431 -4.263 1.00 94.81 112 MET A N 1
ATOM 798 C CA . MET A 1 112 ? -5.174 -8.350 -2.861 1.00 94.81 112 MET A CA 1
ATOM 799 C C . MET A 1 112 ? -5.091 -9.716 -2.193 1.00 94.81 112 MET A C 1
ATOM 801 O O . MET A 1 112 ? -5.546 -10.719 -2.739 1.00 94.81 112 MET A O 1
ATOM 805 N N . LEU A 1 113 ? -4.552 -9.726 -0.980 1.00 94.25 113 LEU A N 1
ATOM 806 C CA . LEU A 1 113 ? -4.568 -10.866 -0.078 1.00 94.25 113 LEU A CA 1
ATOM 807 C C . LEU A 1 113 ? -5.191 -10.418 1.241 1.00 94.25 113 LEU A C 1
ATOM 809 O O . LEU A 1 113 ? -4.725 -9.445 1.832 1.00 94.25 113 LEU A O 1
ATOM 813 N N . VAL A 1 114 ? -6.225 -11.127 1.688 1.00 93.81 114 VAL A N 1
ATOM 814 C CA . VAL A 1 114 ? -6.884 -10.894 2.978 1.00 93.81 114 VAL A CA 1
ATOM 815 C C . VAL A 1 114 ? -6.608 -12.085 3.886 1.00 93.81 114 VAL A C 1
ATOM 817 O O . VAL A 1 114 ? -6.798 -13.230 3.482 1.00 93.81 114 VAL A O 1
ATOM 820 N N . GLU A 1 115 ? -6.165 -11.816 5.111 1.00 93.44 115 GLU A N 1
ATOM 821 C CA . GLU A 1 115 ? -6.087 -12.809 6.180 1.00 93.44 115 GLU A CA 1
ATOM 822 C C . GLU A 1 115 ? -6.735 -12.228 7.436 1.00 93.44 115 GLU A C 1
ATOM 824 O O . GLU A 1 115 ? -6.188 -11.325 8.079 1.00 93.44 115 GLU A O 1
ATOM 829 N N . LYS A 1 116 ? -7.891 -12.781 7.819 1.00 92.81 116 LYS A N 1
ATOM 830 C CA . LYS A 1 116 ? -8.697 -12.298 8.948 1.00 92.81 116 LYS A CA 1
ATOM 831 C C . LYS A 1 116 ? -9.078 -10.824 8.750 1.00 92.81 116 LYS A C 1
ATOM 833 O O . LYS A 1 116 ? -9.825 -10.492 7.843 1.00 92.81 116 LYS A O 1
ATOM 838 N N . ASN A 1 117 ? -8.558 -9.947 9.601 1.00 94.19 117 ASN A N 1
ATOM 839 C CA . ASN A 1 117 ? -8.810 -8.516 9.616 1.00 94.19 117 ASN A CA 1
ATOM 840 C C . ASN A 1 117 ? -7.698 -7.698 8.937 1.00 94.19 117 ASN A C 1
ATOM 842 O O . ASN A 1 117 ? -7.698 -6.472 9.020 1.00 94.19 117 ASN A O 1
ATOM 846 N N . ARG A 1 118 ? -6.727 -8.354 8.288 1.00 95.50 118 ARG A N 1
ATOM 847 C CA . ARG A 1 118 ? -5.639 -7.692 7.563 1.00 95.50 118 ARG 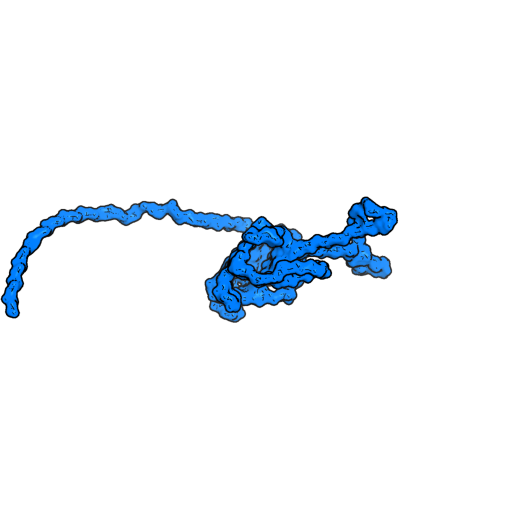A CA 1
ATOM 848 C C . ARG A 1 118 ? -5.770 -7.888 6.066 1.00 95.50 118 ARG A C 1
ATOM 850 O O . ARG A 1 118 ? -6.111 -8.977 5.612 1.00 95.50 118 ARG A O 1
ATOM 857 N N . ALA A 1 119 ? -5.406 -6.861 5.308 1.00 95.44 119 ALA A N 1
ATOM 858 C CA . ALA A 1 119 ? -5.317 -6.925 3.858 1.00 95.44 119 ALA A CA 1
ATOM 859 C C . ALA A 1 119 ? -3.997 -6.323 3.362 1.00 95.44 119 ALA A C 1
ATOM 861 O O . ALA A 1 119 ? -3.616 -5.233 3.786 1.00 95.44 119 ALA A O 1
ATOM 862 N N . VAL A 1 120 ? -3.319 -7.006 2.435 1.00 95.81 120 VAL A N 1
ATOM 863 C CA . VAL A 1 120 ? -2.285 -6.407 1.575 1.00 95.81 120 VAL A CA 1
ATOM 864 C C . VAL A 1 120 ? -2.901 -6.174 0.211 1.00 95.81 120 VAL A C 1
ATOM 866 O O . VAL A 1 120 ? -3.371 -7.114 -0.426 1.00 95.81 120 VAL A O 1
ATOM 869 N N . MET A 1 121 ? -2.838 -4.938 -0.262 1.00 96.12 121 MET A N 1
ATOM 870 C CA . MET A 1 121 ? -3.196 -4.552 -1.619 1.00 96.12 121 MET A CA 1
ATOM 871 C C . MET A 1 121 ? -1.934 -4.177 -2.383 1.00 96.12 121 MET A C 1
ATOM 873 O O . MET A 1 121 ? -1.078 -3.457 -1.873 1.00 96.12 121 MET A O 1
ATOM 877 N N . SER A 1 122 ? -1.832 -4.654 -3.617 1.00 95.31 122 SER A N 1
ATOM 878 C CA . SER A 1 122 ? -0.771 -4.297 -4.549 1.00 95.31 122 SER A CA 1
ATOM 879 C C . SER A 1 122 ? -1.358 -3.591 -5.756 1.00 95.31 122 SER A C 1
ATOM 881 O O . SER A 1 122 ? -2.465 -3.908 -6.192 1.00 95.31 122 SER A O 1
ATOM 883 N N . GLY A 1 123 ? -0.615 -2.628 -6.286 1.00 94.56 123 GLY A N 1
ATOM 884 C CA . GLY A 1 123 ? -1.018 -1.901 -7.474 1.00 94.56 123 GLY A CA 1
ATOM 885 C C . GLY A 1 123 ? 0.138 -1.231 -8.185 1.00 94.56 123 GLY A C 1
ATOM 886 O O . GLY A 1 123 ? 1.286 -1.295 -7.741 1.00 94.56 123 GLY A O 1
ATOM 887 N N . THR A 1 124 ? -0.188 -0.583 -9.295 1.00 94.38 124 THR A N 1
ATOM 888 C CA . THR A 1 124 ? 0.745 0.217 -10.089 1.00 94.38 124 THR A CA 1
ATOM 889 C C . THR A 1 124 ? 0.339 1.680 -10.013 1.00 94.38 124 THR A C 1
ATOM 891 O O . THR A 1 124 ? -0.829 2.006 -10.235 1.00 94.38 124 THR A O 1
ATOM 894 N N . ILE A 1 125 ? 1.294 2.562 -9.716 1.00 94.75 125 ILE A N 1
ATOM 895 C CA . ILE A 1 125 ? 1.073 4.010 -9.695 1.00 94.75 125 ILE A CA 1
ATOM 896 C C . ILE A 1 125 ? 0.813 4.491 -11.126 1.00 94.75 125 ILE A C 1
ATOM 898 O O . ILE A 1 125 ? 1.663 4.350 -12.007 1.00 94.75 125 ILE A O 1
ATOM 902 N N . THR A 1 126 ? -0.366 5.055 -11.362 1.00 95.19 126 THR A N 1
ATOM 903 C CA . THR A 1 126 ? -0.814 5.550 -12.669 1.00 95.19 126 THR A CA 1
ATOM 904 C C . THR A 1 126 ? -0.748 7.062 -12.792 1.00 95.19 126 THR A C 1
ATOM 906 O O . THR A 1 126 ? -0.596 7.568 -13.901 1.00 95.19 126 THR A O 1
ATOM 909 N N . GLU A 1 127 ? -0.826 7.779 -11.674 1.00 94.69 127 GLU A N 1
ATOM 910 C CA . GLU A 1 127 ? -0.706 9.233 -11.634 1.00 94.69 127 GLU A CA 1
ATOM 911 C C . GLU A 1 127 ? 0.195 9.651 -10.474 1.00 94.69 127 GLU A C 1
ATOM 913 O O . GLU A 1 127 ? 0.202 9.020 -9.419 1.00 94.69 127 GLU A O 1
ATOM 918 N N . SER A 1 128 ? 0.995 10.694 -10.684 1.00 94.31 128 SER A N 1
ATOM 919 C CA . SER A 1 128 ? 1.849 11.263 -9.648 1.00 94.31 128 SER A CA 1
ATOM 920 C C . SER A 1 128 ? 2.223 12.700 -9.990 1.00 94.31 128 SER A C 1
ATOM 922 O O . SER A 1 128 ? 2.455 13.028 -11.156 1.00 94.31 128 SER A O 1
ATOM 924 N N . ASN A 1 129 ? 2.366 13.552 -8.974 1.00 90.44 129 ASN A N 1
ATOM 925 C CA . ASN A 1 129 ? 2.975 14.875 -9.149 1.00 90.44 129 ASN A CA 1
ATOM 926 C C . ASN A 1 129 ? 4.508 14.815 -9.337 1.00 90.44 129 ASN A C 1
ATOM 928 O O . ASN A 1 129 ? 5.135 15.830 -9.644 1.00 90.44 129 ASN A O 1
ATOM 932 N N . LEU A 1 130 ? 5.100 13.628 -9.188 1.00 85.62 130 LEU A N 1
ATOM 933 C CA . LEU A 1 130 ? 6.496 13.308 -9.458 1.00 85.62 130 LEU A CA 1
ATOM 934 C C . LEU A 1 130 ? 6.575 12.150 -10.457 1.00 85.62 130 LEU A C 1
ATOM 936 O O . LEU A 1 130 ? 6.252 11.008 -10.124 1.00 85.62 130 LEU A O 1
ATOM 940 N N . GLY A 1 131 ? 7.028 12.449 -11.676 1.00 78.81 131 GLY A N 1
ATOM 941 C CA . GLY A 1 131 ? 7.024 11.500 -12.794 1.00 78.81 131 GLY A CA 1
ATOM 942 C C . GLY A 1 131 ? 7.751 10.183 -12.512 1.00 78.81 131 GLY A C 1
ATOM 943 O O . GLY A 1 131 ? 7.286 9.141 -12.961 1.00 78.81 131 GLY A O 1
ATOM 944 N N . ASP A 1 132 ? 8.817 10.211 -11.705 1.00 81.56 132 ASP A N 1
ATOM 945 C CA . ASP A 1 132 ? 9.614 9.025 -11.363 1.00 81.56 132 ASP A CA 1
ATOM 946 C C . ASP A 1 132 ? 8.806 7.931 -10.646 1.00 81.56 132 ASP A C 1
ATOM 948 O O . ASP A 1 132 ? 9.210 6.772 -10.665 1.00 81.56 132 ASP A O 1
ATOM 952 N N . TYR A 1 133 ? 7.666 8.271 -10.032 1.00 84.75 133 TYR A N 1
ATOM 953 C CA . TYR A 1 133 ? 6.786 7.313 -9.350 1.00 84.75 133 TYR A CA 1
ATOM 954 C C . TYR A 1 133 ? 5.831 6.587 -10.292 1.00 84.75 133 TYR A C 1
ATOM 956 O O . TYR A 1 133 ? 5.329 5.524 -9.938 1.00 84.75 133 TYR A O 1
ATOM 964 N N . ILE A 1 134 ? 5.566 7.130 -11.480 1.00 86.31 134 ILE A N 1
ATOM 965 C CA . ILE A 1 134 ? 4.627 6.521 -12.424 1.00 86.31 134 ILE A CA 1
ATOM 966 C C . ILE A 1 134 ? 5.194 5.179 -12.900 1.00 86.31 134 ILE A C 1
ATOM 968 O O . ILE A 1 134 ? 6.347 5.082 -13.315 1.00 86.31 134 ILE A O 1
ATOM 972 N N . GLY A 1 135 ? 4.372 4.132 -12.838 1.00 84.81 135 GLY A N 1
ATOM 973 C CA . GLY A 1 135 ? 4.761 2.761 -13.163 1.00 84.81 135 GLY A CA 1
ATOM 974 C C . GLY A 1 135 ? 5.451 2.007 -12.0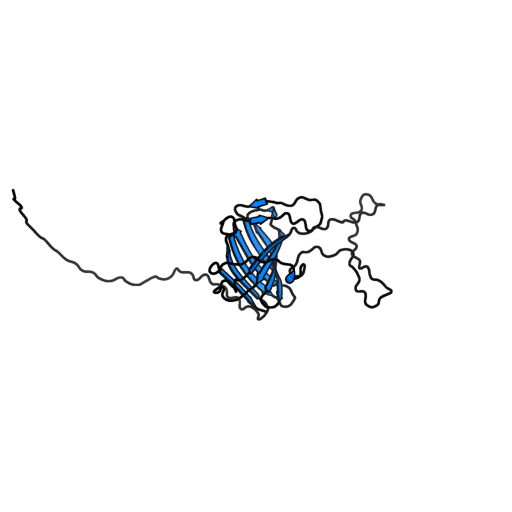22 1.00 84.81 135 GLY A C 1
ATOM 975 O O . GLY A 1 135 ? 5.713 0.814 -12.173 1.00 84.81 135 GLY A O 1
ATOM 976 N N . GLN A 1 136 ? 5.726 2.650 -10.880 1.00 87.88 136 GLN A N 1
ATOM 977 C CA . GLN A 1 136 ? 6.216 1.942 -9.697 1.00 87.88 136 GLN A CA 1
ATOM 978 C C . GLN A 1 136 ? 5.109 1.109 -9.042 1.00 87.88 136 GLN A C 1
ATOM 980 O O . GLN A 1 136 ? 3.916 1.411 -9.155 1.00 87.88 136 GLN A O 1
ATOM 985 N N . ARG A 1 137 ? 5.520 0.046 -8.342 1.00 90.88 137 ARG A N 1
ATOM 986 C CA . ARG A 1 137 ? 4.621 -0.812 -7.5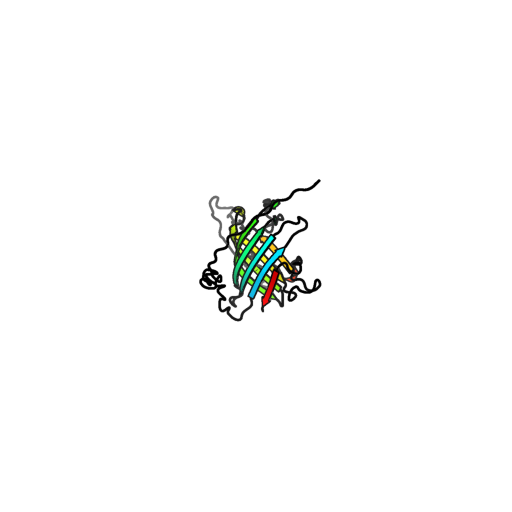69 1.00 90.88 137 ARG A CA 1
ATOM 987 C C . ARG A 1 137 ? 4.368 -0.186 -6.204 1.00 90.88 137 ARG A C 1
ATOM 989 O O . ARG A 1 137 ? 5.304 0.231 -5.533 1.00 90.88 137 ARG A O 1
ATOM 996 N N . VAL A 1 138 ? 3.117 -0.170 -5.764 1.00 93.00 138 VAL A N 1
ATOM 997 C CA . VAL A 1 138 ? 2.748 0.193 -4.390 1.00 93.00 138 VAL A CA 1
ATOM 998 C C . VAL A 1 138 ? 2.207 -1.034 -3.669 1.00 93.00 138 VAL A C 1
ATOM 1000 O O . VAL A 1 138 ? 1.475 -1.830 -4.262 1.00 93.00 138 VAL A O 1
ATOM 1003 N N . LEU A 1 139 ? 2.576 -1.188 -2.399 1.00 94.50 139 LEU A N 1
ATOM 1004 C CA . LEU A 1 139 ? 1.918 -2.080 -1.454 1.00 94.50 139 LEU A CA 1
ATOM 1005 C C . LEU A 1 139 ? 1.295 -1.239 -0.344 1.00 94.50 139 LEU A C 1
ATOM 1007 O O . LEU A 1 139 ? 2.000 -0.506 0.347 1.00 94.50 139 LEU A O 1
ATOM 1011 N N . LEU A 1 140 ? -0.015 -1.369 -0.170 1.00 95.50 140 LEU A N 1
ATOM 1012 C CA . LEU A 1 140 ? -0.748 -0.822 0.965 1.00 95.50 140 LEU A CA 1
ATOM 1013 C C . LEU A 1 140 ? -1.186 -1.989 1.842 1.00 95.50 140 LEU A C 1
ATOM 1015 O O . LEU A 1 140 ? -1.922 -2.864 1.387 1.00 95.50 140 LEU A O 1
ATOM 1019 N N . VAL A 1 141 ? -0.741 -1.999 3.092 1.00 95.88 141 VAL A N 1
ATOM 1020 C CA . VAL A 1 141 ? -1.162 -2.991 4.081 1.00 95.88 141 VAL A CA 1
ATOM 1021 C C . VAL A 1 141 ? -2.014 -2.297 5.117 1.00 95.88 141 VAL A C 1
ATOM 1023 O O . VAL A 1 141 ? -1.618 -1.254 5.629 1.00 95.88 141 VAL A O 1
ATOM 1026 N N . VAL A 1 142 ? -3.168 -2.876 5.419 1.00 96.12 142 VAL A N 1
ATOM 1027 C CA . VAL A 1 142 ? -4.120 -2.344 6.392 1.00 96.12 142 VAL A CA 1
ATOM 1028 C C . VAL A 1 142 ? -4.584 -3.438 7.344 1.00 96.12 142 VAL A C 1
ATOM 1030 O O . VAL A 1 142 ? -4.627 -4.616 6.985 1.00 96.12 142 VAL A O 1
ATOM 1033 N N . GLU A 1 143 ? -4.931 -3.042 8.559 1.00 95.75 143 GLU A N 1
ATOM 1034 C CA . GLU A 1 143 ? -5.504 -3.887 9.599 1.00 95.75 143 GLU A CA 1
ATOM 1035 C C . GLU A 1 143 ? -6.708 -3.174 10.214 1.00 95.75 143 GLU A C 1
ATOM 1037 O O . GLU A 1 143 ? -6.558 -2.092 10.779 1.00 95.75 143 GLU A O 1
ATOM 1042 N N . ASP A 1 144 ? -7.878 -3.797 10.096 1.00 94.50 144 ASP A N 1
ATOM 1043 C CA . ASP A 1 144 ? -9.130 -3.369 10.722 1.00 94.50 144 ASP A CA 1
ATOM 1044 C C . ASP A 1 144 ? -9.181 -3.933 12.146 1.00 94.50 144 ASP A C 1
ATOM 1046 O O . ASP A 1 144 ? -9.269 -5.146 12.344 1.00 94.50 144 ASP A O 1
ATOM 1050 N N . ASN A 1 145 ? -9.073 -3.080 13.158 1.00 91.94 145 ASN A N 1
ATOM 1051 C CA . ASN A 1 145 ? -9.140 -3.510 14.555 1.00 91.94 145 ASN A CA 1
ATOM 1052 C C . ASN A 1 145 ? -10.468 -3.133 15.221 1.00 91.94 145 ASN A C 1
ATOM 1054 O O . ASN A 1 145 ? -10.605 -3.319 16.433 1.00 91.94 145 ASN A O 1
ATOM 1058 N N . GLY A 1 146 ? -11.462 -2.671 14.459 1.00 84.50 146 GLY A N 1
ATOM 1059 C CA . GLY A 1 146 ? -12.788 -2.333 14.957 1.00 84.50 146 GLY A CA 1
ATOM 1060 C C . GLY A 1 146 ? -13.315 -1.014 14.401 1.00 84.50 146 GLY A C 1
ATOM 1061 O O . GLY A 1 146 ? -13.066 -0.629 13.271 1.00 84.50 146 GLY A O 1
ATOM 1062 N N . ASP A 1 147 ? -14.105 -0.305 15.204 1.00 75.31 147 ASP A N 1
ATOM 1063 C CA . ASP A 1 147 ? -14.733 0.958 14.797 1.00 75.31 147 ASP A CA 1
ATOM 1064 C C . ASP A 1 147 ? -13.872 2.201 15.089 1.00 75.31 147 ASP A C 1
ATOM 1066 O O . ASP A 1 147 ? -14.356 3.329 14.975 1.00 75.31 147 ASP A O 1
ATOM 1070 N N . GLY A 1 148 ? -12.614 2.003 15.501 1.00 68.44 148 GLY A N 1
ATOM 1071 C CA . GLY A 1 148 ? -11.684 3.073 15.862 1.00 68.44 148 GLY A CA 1
ATOM 1072 C C . GLY A 1 148 ? -12.074 3.867 17.116 1.00 68.44 148 GLY A C 1
ATOM 1073 O O . GLY A 1 148 ? -11.504 4.933 17.342 1.00 68.44 148 GLY A O 1
ATOM 1074 N N . SER A 1 149 ? -13.036 3.393 17.922 1.00 70.44 149 SER A N 1
ATOM 1075 C CA . SER A 1 149 ? -13.532 4.117 19.105 1.00 70.44 149 SER A CA 1
ATOM 1076 C C . SER A 1 149 ? -12.710 3.909 20.386 1.00 70.44 149 SER A C 1
ATOM 1078 O O . SER A 1 149 ? -12.793 4.734 21.300 1.00 70.44 149 SER A O 1
ATOM 1080 N N . ASP A 1 150 ? -11.905 2.843 20.466 1.00 76.69 150 ASP A N 1
ATOM 1081 C CA . ASP A 1 150 ? -10.990 2.559 21.580 1.00 76.69 150 ASP A CA 1
ATOM 1082 C C . ASP A 1 150 ? -9.531 2.740 21.124 1.00 76.69 150 ASP A C 1
ATOM 1084 O O . ASP A 1 150 ? -9.105 2.197 20.105 1.00 76.69 150 ASP A O 1
ATOM 1088 N N . GLU A 1 151 ? -8.732 3.467 21.914 1.00 74.06 151 GLU A N 1
ATOM 1089 C CA . GLU A 1 151 ? -7.289 3.649 21.685 1.00 74.06 151 GLU A CA 1
ATOM 1090 C C . GLU A 1 151 ? -6.522 2.316 21.654 1.00 74.06 151 GLU A C 1
ATOM 1092 O O . GLU A 1 151 ? -5.419 2.237 21.117 1.00 74.06 151 GLU A O 1
ATOM 1097 N N . LYS A 1 152 ? -7.082 1.248 22.233 1.00 78.00 152 LYS A N 1
ATOM 1098 C CA . LYS A 1 152 ? -6.494 -0.100 22.194 1.00 78.00 152 LYS A CA 1
ATOM 1099 C C . LYS A 1 152 ? -6.843 -0.892 20.935 1.00 78.00 152 LYS A C 1
ATOM 1101 O O . LYS A 1 152 ? -6.248 -1.948 20.724 1.00 78.00 152 LYS A O 1
ATOM 1106 N N . SER A 1 153 ? -7.791 -0.416 20.134 1.00 83.94 153 SER A N 1
ATOM 1107 C CA . SER A 1 153 ? -8.312 -1.087 18.942 1.00 83.94 153 SER A CA 1
ATOM 1108 C C . SER A 1 153 ? -8.253 -0.165 17.721 1.00 83.94 153 SER A C 1
ATOM 1110 O O . SER A 1 153 ? -9.187 -0.102 16.925 1.00 83.94 153 SER A O 1
ATOM 1112 N N . LEU A 1 154 ? -7.163 0.597 17.615 1.00 89.38 154 LEU A N 1
ATOM 1113 C CA . LEU A 1 154 ? -6.914 1.465 16.473 1.00 89.38 154 LEU A CA 1
ATOM 1114 C C . LEU A 1 154 ? -6.604 0.630 15.235 1.00 89.38 154 LEU A C 1
ATOM 1116 O O . LEU A 1 154 ? -5.820 -0.328 15.299 1.00 89.38 154 LEU A O 1
ATOM 1120 N N . ASP A 1 155 ? -7.199 1.021 14.113 1.00 92.31 155 ASP A N 1
ATOM 1121 C CA . ASP A 1 155 ? -6.817 0.497 12.810 1.00 92.31 155 ASP A CA 1
ATOM 1122 C C . ASP A 1 155 ? -5.346 0.803 12.544 1.00 92.31 155 ASP A C 1
ATOM 1124 O O . ASP A 1 155 ? -4.779 1.753 13.090 1.00 92.31 155 ASP A O 1
ATOM 1128 N N . LYS A 1 156 ? -4.703 -0.011 11.713 1.00 93.81 156 LYS A N 1
ATOM 1129 C CA . LYS A 1 156 ? -3.280 0.152 11.411 1.00 93.81 156 LYS A CA 1
ATOM 1130 C C . LYS A 1 156 ? -3.027 0.087 9.926 1.00 93.81 156 LYS A C 1
ATOM 1132 O O . LYS A 1 156 ? -3.771 -0.558 9.189 1.00 93.81 156 LYS A O 1
ATOM 1137 N N . PHE A 1 157 ? -1.946 0.712 9.484 1.00 94.19 157 PHE A N 1
ATOM 1138 C CA . PHE A 1 157 ? -1.548 0.654 8.088 1.00 94.19 157 PHE A CA 1
ATOM 1139 C C . PHE A 1 157 ? -0.038 0.788 7.897 1.00 94.19 157 PHE A C 1
ATOM 1141 O O . PHE A 1 157 ? 0.691 1.231 8.778 1.00 94.19 157 PHE A O 1
ATOM 1148 N N . THR A 1 158 ? 0.440 0.415 6.716 1.00 92.00 158 THR A N 1
ATOM 1149 C CA . THR A 1 158 ? 1.733 0.857 6.193 1.00 92.00 158 THR A CA 1
ATOM 1150 C C . THR A 1 158 ? 1.676 0.918 4.671 1.00 92.00 158 THR A C 1
ATOM 1152 O O . THR A 1 158 ? 0.881 0.218 4.038 1.00 92.00 1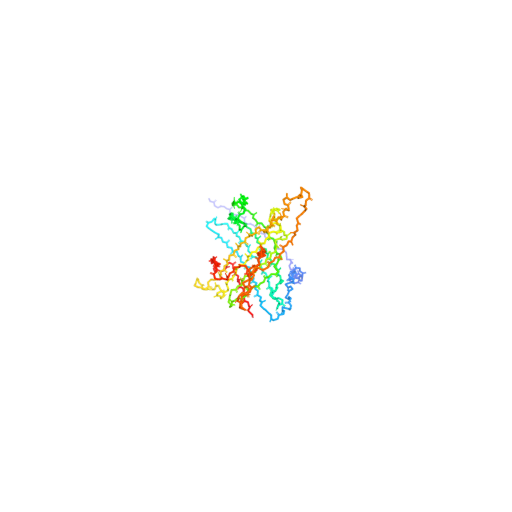58 THR A O 1
ATOM 1155 N N . ILE A 1 159 ? 2.518 1.758 4.077 1.00 90.94 159 ILE A N 1
ATOM 1156 C CA . ILE A 1 159 ? 2.640 1.916 2.629 1.00 90.94 159 ILE A CA 1
ATOM 1157 C C . ILE A 1 159 ? 4.106 1.750 2.223 1.00 90.94 159 ILE A C 1
ATOM 1159 O O . ILE A 1 159 ? 4.999 2.372 2.794 1.00 90.94 159 ILE A O 1
ATOM 1163 N N . GLY A 1 160 ? 4.350 0.918 1.215 1.00 89.12 160 GLY A N 1
ATOM 1164 C CA . GLY A 1 160 ? 5.650 0.764 0.572 1.00 89.12 160 GLY A CA 1
ATOM 1165 C C . GLY A 1 160 ? 5.549 1.062 -0.917 1.00 89.12 160 GLY A C 1
ATOM 1166 O O . GLY A 1 160 ? 4.623 0.594 -1.579 1.00 89.12 160 GLY A O 1
ATOM 1167 N N . ILE A 1 161 ? 6.503 1.823 -1.451 1.00 88.56 161 ILE A N 1
ATOM 1168 C CA . ILE A 1 161 ? 6.648 2.046 -2.891 1.00 88.56 161 ILE A CA 1
ATOM 1169 C C . ILE A 1 161 ? 7.928 1.349 -3.344 1.00 88.56 161 ILE A C 1
ATOM 1171 O O . ILE A 1 161 ? 8.998 1.560 -2.775 1.00 88.56 161 ILE A O 1
ATOM 1175 N N . TYR A 1 162 ? 7.800 0.525 -4.374 1.00 84.62 162 TYR A N 1
ATOM 1176 C CA . TYR A 1 162 ? 8.838 -0.350 -4.883 1.00 84.62 162 TYR A CA 1
ATOM 1177 C C . TYR A 1 162 ? 9.117 -0.024 -6.341 1.00 84.62 162 TYR A C 1
ATOM 1179 O O . TYR A 1 162 ? 8.213 0.009 -7.185 1.00 84.62 162 TYR A O 1
ATOM 1187 N N . LYS A 1 163 ? 10.400 0.142 -6.656 1.00 78.81 163 LYS A N 1
ATOM 1188 C CA . LYS A 1 163 ? 10.833 0.204 -8.045 1.00 78.81 163 LYS A CA 1
ATOM 1189 C C . LYS A 1 163 ? 10.511 -1.124 -8.739 1.00 78.81 163 LYS A C 1
ATOM 1191 O O . LYS A 1 163 ? 10.724 -2.187 -8.149 1.00 78.81 163 LYS A O 1
ATOM 1196 N N . PRO A 1 164 ? 10.023 -1.092 -9.987 1.00 66.62 164 PRO A N 1
ATOM 1197 C CA . PRO A 1 164 ? 9.921 -2.303 -10.775 1.00 66.62 164 PRO A CA 1
ATOM 1198 C C . PRO A 1 164 ? 11.338 -2.833 -10.982 1.00 66.62 164 PRO A C 1
ATOM 1200 O O . PRO A 1 164 ? 12.214 -2.137 -11.495 1.00 66.62 164 PRO A O 1
ATOM 1203 N N . VAL A 1 165 ? 11.575 -4.067 -10.555 1.00 64.00 165 VAL A N 1
ATOM 1204 C CA . VAL A 1 165 ? 12.868 -4.708 -10.752 1.00 64.00 165 VAL A CA 1
ATOM 1205 C C . VAL A 1 165 ? 12.972 -5.106 -12.218 1.00 64.00 165 VAL A C 1
ATOM 1207 O O . VAL A 1 165 ? 12.509 -6.172 -12.634 1.00 64.00 165 VAL A O 1
ATOM 1210 N N . THR A 1 166 ? 13.582 -4.243 -13.023 1.00 56.22 166 THR A N 1
ATOM 1211 C CA . THR A 1 166 ? 13.995 -4.593 -14.380 1.00 56.22 166 THR A CA 1
ATOM 1212 C C . THR A 1 166 ? 15.234 -5.472 -14.264 1.00 56.22 166 THR A C 1
ATOM 1214 O O . THR A 1 166 ? 16.360 -4.987 -14.249 1.00 56.22 166 THR A O 1
ATOM 1217 N N . ALA A 1 167 ? 15.046 -6.787 -14.130 1.00 52.16 167 ALA A N 1
ATOM 1218 C CA . ALA A 1 167 ? 16.155 -7.736 -14.121 1.00 52.16 167 ALA A CA 1
ATOM 1219 C C . ALA A 1 167 ? 16.849 -7.734 -15.497 1.00 52.16 167 ALA A C 1
ATOM 1221 O O . ALA A 1 167 ? 16.490 -8.511 -16.386 1.00 52.16 167 ALA A O 1
ATOM 1222 N N . GLY A 1 168 ? 17.833 -6.845 -15.660 1.00 50.75 168 GLY A N 1
ATOM 1223 C CA . GLY A 1 168 ? 18.625 -6.609 -16.869 1.00 50.75 168 GLY A CA 1
ATOM 1224 C C . GLY A 1 168 ? 19.684 -7.675 -17.151 1.00 50.75 168 GLY A C 1
ATOM 1225 O O . GLY A 1 168 ? 20.659 -7.399 -17.845 1.00 50.75 168 GLY A O 1
ATOM 1226 N N . TRP A 1 169 ? 19.526 -8.892 -16.624 1.00 46.84 169 TRP A N 1
ATOM 1227 C CA . TRP A 1 169 ? 20.409 -9.989 -16.998 1.00 46.84 169 TRP A CA 1
ATOM 1228 C C . TRP A 1 169 ? 20.024 -10.487 -18.392 1.00 46.84 169 TRP A C 1
ATOM 1230 O O . TRP A 1 169 ? 19.079 -11.261 -18.558 1.00 46.84 169 TRP A O 1
ATOM 1240 N N . THR A 1 170 ? 20.745 -9.988 -19.392 1.00 53.66 170 THR A N 1
ATOM 1241 C CA . THR A 1 170 ? 20.729 -10.514 -20.757 1.00 53.66 170 THR A CA 1
ATOM 1242 C C . THR A 1 170 ? 21.924 -11.458 -20.871 1.00 53.66 170 THR A C 1
ATOM 1244 O O . THR A 1 170 ? 23.054 -10.970 -20.828 1.00 53.66 170 THR A O 1
ATOM 1247 N N . PRO A 1 171 ? 21.732 -12.787 -20.942 1.00 50.88 171 PRO A N 1
ATOM 1248 C CA . PRO A 1 171 ? 22.843 -13.698 -21.188 1.00 50.88 171 PRO A CA 1
ATOM 1249 C C . PRO A 1 171 ? 23.407 -13.409 -22.571 1.00 50.88 171 PRO A C 1
ATOM 1251 O O . PRO A 1 171 ? 22.775 -13.735 -23.568 1.00 50.88 171 PRO A O 1
ATOM 1254 N N . THR A 1 172 ? 24.575 -12.789 -22.640 1.00 54.34 172 THR A N 1
ATOM 1255 C CA . THR A 1 172 ? 25.332 -12.671 -23.882 1.00 54.34 172 THR A CA 1
ATOM 1256 C C . THR A 1 172 ? 26.174 -13.923 -24.055 1.00 54.34 172 THR A C 1
ATOM 1258 O O . THR A 1 172 ? 26.979 -14.266 -23.185 1.00 54.34 172 THR A O 1
ATOM 1261 N N . ASP A 1 173 ? 25.982 -14.622 -25.170 1.00 50.72 173 ASP A N 1
ATOM 1262 C CA . ASP A 1 173 ? 26.924 -15.649 -25.585 1.00 50.72 173 ASP A CA 1
ATOM 1263 C C . ASP A 1 173 ? 28.293 -14.995 -25.841 1.00 50.72 173 ASP A C 1
ATOM 1265 O O . ASP A 1 173 ? 28.423 -14.060 -26.634 1.00 50.72 173 ASP A O 1
ATOM 1269 N N . ALA A 1 174 ? 29.329 -15.467 -25.142 1.00 55.34 174 ALA A N 1
ATOM 1270 C CA . ALA A 1 174 ? 30.681 -14.920 -25.232 1.00 55.34 174 ALA A CA 1
ATOM 1271 C C . ALA A 1 174 ? 31.317 -15.120 -26.622 1.00 55.34 174 ALA A C 1
ATOM 1273 O O . ALA A 1 174 ? 32.331 -14.488 -26.933 1.00 55.34 174 ALA A O 1
ATOM 1274 N N . GLU A 1 175 ? 30.743 -15.990 -27.454 1.00 68.06 175 GLU A N 1
ATOM 1275 C CA . GLU A 1 175 ? 31.249 -16.320 -28.786 1.00 68.06 175 GLU A CA 1
ATOM 1276 C C . GLU A 1 175 ? 30.742 -15.362 -29.886 1.00 68.06 175 GLU A C 1
ATOM 1278 O O . GLU A 1 175 ? 31.391 -15.226 -30.928 1.00 68.06 175 GLU A O 1
ATOM 1283 N N . LEU A 1 176 ? 29.643 -14.628 -29.655 1.00 62.09 176 LEU A N 1
ATOM 1284 C CA . LEU A 1 176 ? 29.007 -13.732 -30.632 1.00 62.09 176 LEU A CA 1
ATOM 1285 C C . LEU A 1 176 ? 28.893 -12.298 -30.092 1.00 62.09 176 LEU A C 1
ATOM 1287 O O . LEU A 1 176 ? 28.050 -11.983 -29.261 1.00 62.09 176 LEU A O 1
ATOM 1291 N N . LYS A 1 177 ? 29.718 -11.389 -30.635 1.00 63.28 177 LYS A N 1
ATOM 1292 C CA . LYS A 1 177 ? 29.771 -9.967 -30.227 1.00 63.28 177 LYS A CA 1
ATOM 1293 C C . LYS A 1 177 ? 28.446 -9.199 -30.349 1.00 63.28 177 LYS A C 1
ATOM 1295 O O . LYS A 1 177 ? 28.304 -8.195 -29.661 1.00 63.28 177 LYS A O 1
ATOM 1300 N N . ASP A 1 178 ? 27.529 -9.665 -31.195 1.00 63.78 178 ASP A N 1
ATOM 1301 C CA . ASP A 1 178 ? 26.238 -9.023 -31.477 1.00 63.78 178 ASP A CA 1
ATOM 1302 C C . ASP A 1 178 ? 25.039 -9.937 -31.137 1.00 63.78 178 ASP A C 1
ATOM 1304 O O . ASP A 1 178 ? 23.962 -9.792 -31.719 1.00 63.78 178 ASP A O 1
ATOM 1308 N N . ASP A 1 179 ? 25.207 -10.916 -30.238 1.00 58.41 179 ASP A N 1
ATOM 1309 C CA . ASP A 1 179 ? 24.070 -11.708 -29.760 1.00 58.41 179 ASP A CA 1
ATOM 1310 C C . ASP A 1 179 ? 23.191 -10.870 -28.817 1.00 58.41 179 ASP A C 1
ATOM 1312 O O . ASP A 1 179 ? 23.653 -10.347 -27.803 1.00 58.41 179 ASP A O 1
ATOM 1316 N N . ASN A 1 180 ? 21.899 -10.765 -29.140 1.00 53.94 180 ASN A N 1
ATOM 1317 C CA . ASN A 1 180 ? 20.907 -10.089 -28.298 1.00 53.94 180 ASN A CA 1
ATOM 1318 C C . ASN A 1 180 ? 20.506 -10.919 -27.063 1.00 53.94 180 ASN A C 1
ATOM 1320 O O . ASN A 1 180 ? 19.656 -10.486 -26.285 1.00 53.94 180 ASN A O 1
ATOM 1324 N N . GLY A 1 181 ? 21.125 -12.086 -26.883 1.00 53.78 181 GLY A N 1
ATOM 1325 C CA . GLY A 1 181 ? 20.967 -12.964 -25.743 1.00 53.78 181 GLY A CA 1
ATOM 1326 C C . GLY A 1 181 ? 19.672 -13.763 -25.780 1.00 53.78 181 GLY A C 1
ATOM 1327 O O . GLY A 1 181 ? 18.589 -13.268 -26.098 1.00 53.78 181 GLY A O 1
ATOM 1328 N N . ALA A 1 182 ? 19.762 -15.042 -25.431 1.00 53.56 182 ALA A N 1
ATOM 1329 C CA . ALA A 1 182 ? 18.593 -15.903 -25.316 1.00 53.56 182 ALA A CA 1
ATOM 1330 C C . ALA A 1 182 ? 17.951 -15.745 -23.929 1.00 53.56 182 ALA A C 1
ATOM 1332 O O . ALA A 1 182 ? 18.568 -16.072 -22.920 1.00 53.56 182 ALA A O 1
ATOM 1333 N N . LEU A 1 183 ? 16.689 -15.310 -23.845 1.00 56.53 183 LEU A N 1
ATOM 1334 C CA . LEU A 1 183 ? 15.923 -15.305 -22.587 1.00 56.53 183 LEU A CA 1
ATOM 1335 C C . LEU A 1 183 ? 15.575 -16.744 -22.153 1.00 56.53 183 LEU A C 1
ATOM 1337 O O . LEU A 1 183 ? 14.433 -17.189 -22.258 1.00 56.53 183 LEU A O 1
ATOM 1341 N N . LEU A 1 184 ? 16.567 -17.503 -21.690 1.00 57.53 184 LEU A N 1
ATOM 1342 C CA . LEU A 1 184 ? 16.388 -18.864 -21.196 1.00 57.53 184 LEU A CA 1
ATOM 1343 C C . LEU A 1 184 ? 15.898 -18.826 -19.745 1.00 57.53 184 LEU A C 1
ATOM 1345 O O . LEU A 1 184 ? 16.589 -18.352 -18.846 1.00 57.53 184 LEU A O 1
ATOM 1349 N N . THR A 1 185 ? 14.695 -19.353 -19.515 1.00 57.94 185 THR A N 1
ATOM 1350 C CA . THR A 1 185 ? 14.174 -19.651 -18.173 1.00 57.94 185 THR A CA 1
ATOM 1351 C C . THR A 1 185 ? 14.232 -21.163 -17.975 1.00 57.94 185 THR A C 1
ATOM 1353 O O . THR A 1 185 ? 13.719 -21.906 -18.809 1.00 57.94 185 THR A O 1
ATOM 1356 N N . TRP A 1 186 ? 14.860 -21.634 -16.899 1.00 60.97 186 TRP A N 1
ATOM 1357 C CA . TRP A 1 186 ? 14.934 -23.055 -16.539 1.00 60.97 186 TRP A CA 1
ATOM 1358 C C . TRP A 1 186 ? 14.566 -23.250 -15.068 1.00 60.97 186 TRP A C 1
ATOM 1360 O O . TRP A 1 186 ? 14.609 -22.305 -14.291 1.00 60.97 186 TRP A O 1
ATOM 1370 N N . ILE A 1 187 ? 14.188 -24.464 -14.672 1.00 73.62 187 ILE A N 1
ATOM 1371 C CA . ILE A 1 187 ? 13.959 -24.828 -13.268 1.00 73.62 187 ILE A CA 1
ATOM 1372 C C . ILE A 1 187 ? 15.004 -25.881 -12.912 1.00 73.62 187 ILE A C 1
ATOM 1374 O O . ILE A 1 187 ? 15.067 -26.928 -13.551 1.00 73.62 187 ILE A O 1
ATOM 1378 N N . ALA A 1 188 ? 15.860 -25.586 -11.937 1.00 76.81 188 ALA A N 1
ATOM 1379 C CA . ALA A 1 188 ? 16.836 -26.532 -11.419 1.00 76.81 188 ALA A CA 1
ATOM 1380 C C . ALA A 1 188 ? 16.132 -27.491 -10.456 1.00 76.81 188 ALA A C 1
ATOM 1382 O O . ALA A 1 188 ? 15.833 -27.106 -9.331 1.00 76.81 188 ALA A O 1
ATOM 1383 N N . THR A 1 189 ? 15.833 -28.702 -10.916 1.00 77.69 189 THR A N 1
ATOM 1384 C CA . THR A 1 189 ? 15.277 -29.796 -10.107 1.00 77.69 189 THR A CA 1
ATOM 1385 C C . THR A 1 189 ? 16.369 -30.813 -9.781 1.00 77.69 189 THR A C 1
ATOM 1387 O O . THR A 1 189 ? 17.153 -31.177 -10.661 1.00 77.69 189 THR A O 1
ATOM 1390 N N . ASP A 1 190 ? 16.387 -31.320 -8.558 1.00 80.94 190 ASP A N 1
ATOM 1391 C CA . ASP A 1 190 ? 17.125 -32.509 -8.153 1.00 80.94 190 ASP A CA 1
ATOM 1392 C C . ASP A 1 190 ? 16.392 -33.758 -8.656 1.00 80.94 190 ASP A C 1
ATOM 1394 O O . ASP A 1 190 ? 15.384 -34.191 -8.100 1.00 80.94 190 ASP A O 1
ATOM 1398 N N . ALA A 1 191 ? 16.899 -34.331 -9.748 1.00 80.56 191 ALA A N 1
ATOM 1399 C CA . ALA A 1 191 ? 16.294 -35.487 -10.405 1.00 80.56 191 ALA A CA 1
ATOM 1400 C C . ALA A 1 191 ? 16.268 -36.755 -9.528 1.00 80.56 191 ALA A C 1
ATOM 1402 O O . ALA A 1 191 ? 15.537 -37.691 -9.848 1.00 80.56 191 ALA A O 1
ATOM 1403 N N . GLU A 1 192 ? 17.048 -36.808 -8.442 1.00 87.69 192 GLU A N 1
ATOM 1404 C CA . GLU A 1 192 ? 17.062 -37.940 -7.507 1.00 87.69 192 GLU A CA 1
ATOM 1405 C C . GLU A 1 192 ? 15.913 -37.875 -6.484 1.00 87.69 192 GLU A C 1
ATOM 1407 O O . GLU A 1 192 ? 15.669 -38.843 -5.759 1.00 87.69 192 GLU A O 1
ATOM 1412 N N . ARG A 1 193 ? 15.176 -36.757 -6.437 1.00 83.56 193 ARG A N 1
ATOM 1413 C CA . ARG A 1 193 ? 14.081 -36.510 -5.498 1.00 83.56 193 ARG A CA 1
ATOM 1414 C C . ARG A 1 193 ? 12.754 -36.323 -6.220 1.00 83.56 193 ARG A C 1
ATOM 1416 O O . ARG A 1 193 ? 12.498 -35.288 -6.824 1.00 83.56 193 ARG A O 1
ATOM 1423 N N . GLU A 1 194 ? 11.855 -37.297 -6.075 1.00 82.50 194 GLU A N 1
ATOM 1424 C CA . GLU A 1 194 ? 10.493 -37.216 -6.633 1.00 82.50 194 GLU A CA 1
ATOM 1425 C C . GLU A 1 194 ? 9.661 -36.056 -6.044 1.00 82.50 194 GLU A C 1
ATOM 1427 O O . GLU A 1 194 ? 8.662 -35.653 -6.639 1.00 82.50 194 GLU A O 1
ATOM 1432 N N . ASP A 1 195 ? 10.058 -35.517 -4.884 1.00 83.50 195 ASP A N 1
ATOM 1433 C CA . ASP A 1 195 ? 9.390 -34.406 -4.202 1.00 83.50 195 ASP A CA 1
ATOM 1434 C C . ASP A 1 195 ? 9.974 -33.018 -4.521 1.00 83.50 195 ASP A C 1
ATOM 1436 O O . ASP A 1 195 ? 9.414 -32.013 -4.068 1.00 83.50 195 ASP A O 1
ATOM 1440 N N . ASP A 1 196 ? 11.072 -32.927 -5.280 1.00 72.94 196 ASP A N 1
ATOM 1441 C CA . ASP A 1 196 ? 11.695 -31.637 -5.563 1.00 72.94 196 ASP A CA 1
ATOM 1442 C C . ASP A 1 196 ? 10.923 -30.851 -6.632 1.00 72.94 196 ASP A C 1
ATOM 1444 O O . ASP A 1 196 ? 10.813 -31.235 -7.796 1.00 72.94 196 ASP A O 1
ATOM 1448 N N . ARG A 1 197 ? 10.398 -29.693 -6.228 1.00 75.38 197 ARG A N 1
ATOM 1449 C CA . ARG A 1 197 ? 9.692 -28.749 -7.110 1.00 75.38 197 ARG A CA 1
ATOM 1450 C C . ARG A 1 197 ? 10.649 -27.907 -7.958 1.00 75.38 197 ARG A C 1
ATOM 1452 O O . ARG A 1 197 ? 10.203 -27.226 -8.881 1.00 75.38 197 ARG A O 1
ATOM 1459 N N . GLY A 1 198 ? 11.938 -27.957 -7.634 1.00 77.75 198 GLY A N 1
ATOM 1460 C CA . GLY A 1 198 ? 13.012 -27.219 -8.268 1.00 77.75 198 GLY A CA 1
ATOM 1461 C C . GLY A 1 198 ? 13.025 -25.723 -7.960 1.00 77.75 198 GLY A C 1
ATOM 1462 O O . GLY A 1 198 ? 12.102 -25.150 -7.377 1.00 77.75 198 GLY A O 1
ATOM 1463 N N . VAL A 1 199 ? 14.116 -25.072 -8.360 1.00 67.12 199 VAL A N 1
ATOM 1464 C CA . VAL A 1 199 ? 14.347 -23.634 -8.186 1.00 67.12 199 VAL A CA 1
ATOM 1465 C C . VAL A 1 199 ? 14.430 -22.966 -9.560 1.00 67.12 199 VAL A C 1
ATOM 1467 O O . VAL A 1 199 ? 15.302 -23.324 -10.353 1.00 67.12 199 VAL A O 1
ATOM 1470 N N . PRO A 1 200 ? 13.559 -21.994 -9.881 1.00 64.94 200 PRO A N 1
ATOM 1471 C CA . PRO A 1 200 ? 13.622 -21.302 -11.162 1.00 64.94 200 PRO A CA 1
ATOM 1472 C C . PRO A 1 200 ? 14.907 -20.469 -11.277 1.00 64.94 200 PRO A C 1
ATOM 1474 O O . PRO A 1 200 ? 15.316 -19.800 -10.327 1.00 64.94 200 PRO A O 1
ATOM 1477 N N . SER A 1 201 ? 15.513 -20.479 -12.464 1.00 63.44 201 SER A N 1
ATOM 1478 C CA . SER A 1 201 ? 16.722 -19.727 -12.816 1.00 63.44 201 SER A CA 1
ATOM 1479 C C . SER A 1 201 ? 16.514 -18.223 -12.775 1.00 63.44 201 SER A C 1
ATOM 1481 O O . SER A 1 201 ? 17.437 -17.470 -12.474 1.00 63.44 201 SER A O 1
ATOM 1483 N N . LYS A 1 202 ? 15.278 -17.797 -13.034 1.00 62.41 202 LYS A N 1
ATOM 1484 C CA . LYS A 1 202 ? 14.815 -16.428 -12.887 1.00 62.41 202 LYS A CA 1
ATOM 1485 C C . LYS A 1 202 ? 13.591 -16.447 -11.984 1.00 62.41 202 LYS A C 1
ATOM 1487 O O . LYS A 1 202 ? 12.502 -16.829 -12.408 1.00 62.41 202 LYS A O 1
ATOM 1492 N N . LYS A 1 203 ? 13.771 -16.076 -10.717 1.00 57.00 203 LYS A N 1
ATOM 1493 C CA . LYS A 1 203 ? 12.627 -15.771 -9.850 1.00 57.00 203 LYS A CA 1
ATOM 1494 C C . LYS A 1 203 ? 11.932 -14.539 -10.422 1.00 57.00 203 LYS A C 1
ATOM 1496 O O . LYS A 1 203 ? 12.618 -13.610 -10.849 1.00 57.00 203 LYS A O 1
ATOM 1501 N N . SER A 1 204 ? 10.598 -14.544 -10.456 1.00 59.47 204 SER A N 1
ATOM 1502 C CA . SER A 1 204 ? 9.867 -13.317 -10.765 1.00 59.47 204 SER A CA 1
ATOM 1503 C C . SER A 1 204 ? 10.294 -12.258 -9.757 1.00 59.47 204 SER A C 1
ATOM 1505 O O . SER A 1 204 ? 10.268 -12.497 -8.551 1.00 59.47 204 SER A O 1
ATOM 1507 N N . THR A 1 205 ? 10.746 -11.123 -10.267 1.00 64.75 205 THR A N 1
ATOM 1508 C CA . THR A 1 205 ? 11.096 -9.955 -9.464 1.00 64.75 205 THR A CA 1
ATOM 1509 C C . THR A 1 205 ? 9.915 -8.993 -9.349 1.00 64.75 205 THR A C 1
ATOM 1511 O O . THR A 1 205 ? 10.057 -7.881 -8.846 1.00 64.75 205 THR A O 1
ATOM 1514 N N . GLU A 1 206 ? 8.743 -9.414 -9.831 1.00 74.94 206 GLU A N 1
ATOM 1515 C CA . GLU A 1 206 ? 7.516 -8.652 -9.712 1.00 74.94 206 GLU A CA 1
ATOM 1516 C C . GLU A 1 206 ? 7.066 -8.618 -8.249 1.00 74.94 206 GLU A C 1
ATOM 1518 O O . GLU A 1 206 ? 6.831 -9.651 -7.614 1.00 74.94 206 GLU A O 1
ATOM 1523 N N . ILE A 1 207 ? 6.962 -7.406 -7.710 1.00 82.81 207 ILE A N 1
ATOM 1524 C CA . ILE A 1 207 ? 6.389 -7.169 -6.391 1.00 82.81 207 ILE A CA 1
ATOM 1525 C C . ILE A 1 207 ? 4.865 -7.213 -6.523 1.00 82.81 207 ILE A C 1
ATOM 1527 O O . ILE A 1 207 ? 4.276 -6.426 -7.259 1.00 82.81 207 ILE A O 1
ATOM 1531 N N . THR A 1 208 ? 4.243 -8.146 -5.811 1.00 87.81 208 THR A N 1
ATOM 1532 C CA . THR A 1 208 ? 2.804 -8.430 -5.787 1.00 87.81 208 THR A CA 1
ATOM 1533 C C . THR A 1 208 ? 2.312 -8.482 -4.338 1.00 87.81 208 THR A C 1
ATOM 1535 O O . THR A 1 208 ? 3.108 -8.450 -3.396 1.00 87.81 208 THR A O 1
ATOM 1538 N N . CYS A 1 209 ? 1.001 -8.642 -4.133 1.00 86.75 209 CYS A N 1
ATOM 1539 C CA . CYS A 1 209 ? 0.420 -8.813 -2.794 1.00 86.75 209 CYS A CA 1
ATOM 1540 C C . CYS A 1 209 ? 0.884 -10.090 -2.061 1.00 86.75 209 CYS A C 1
ATOM 1542 O O . CYS A 1 209 ? 0.687 -10.198 -0.856 1.00 86.75 209 CYS A O 1
ATOM 1544 N N . GLN A 1 210 ? 1.520 -11.036 -2.764 1.00 89.44 210 GLN A N 1
ATOM 1545 C CA . GLN A 1 210 ? 2.055 -12.282 -2.201 1.00 89.44 210 GLN A CA 1
ATOM 1546 C C . GLN A 1 210 ? 3.580 -12.262 -2.033 1.00 89.44 210 GLN A C 1
ATOM 1548 O O . GLN A 1 210 ? 4.158 -13.234 -1.548 1.00 89.44 210 GLN A O 1
ATOM 1553 N N . SER A 1 211 ? 4.257 -11.182 -2.440 1.00 84.88 211 SER A N 1
ATOM 1554 C CA . SER A 1 211 ? 5.725 -11.117 -2.405 1.00 84.88 211 SER A CA 1
ATOM 1555 C C . SER A 1 211 ? 6.293 -11.144 -0.986 1.00 84.88 211 SER A C 1
ATOM 1557 O O . SER A 1 211 ? 7.415 -11.610 -0.793 1.00 84.88 211 SER A O 1
ATOM 1559 N N . PHE A 1 212 ? 5.519 -10.692 0.003 1.00 85.62 212 PHE A N 1
ATOM 1560 C CA . PHE A 1 212 ? 5.894 -10.701 1.413 1.00 85.62 212 PHE A CA 1
ATOM 1561 C C . PHE A 1 212 ? 4.740 -11.252 2.259 1.00 85.62 212 PHE A C 1
ATOM 1563 O O . PHE A 1 212 ? 3.583 -10.934 1.979 1.00 85.62 212 PHE A O 1
ATOM 1570 N N . PRO A 1 213 ? 5.017 -12.062 3.296 1.00 85.50 213 PRO A N 1
ATOM 1571 C CA . PRO A 1 213 ? 3.970 -12.532 4.193 1.00 85.50 213 PRO A CA 1
ATOM 1572 C C . PRO A 1 213 ? 3.375 -11.361 4.986 1.00 85.50 213 PRO A C 1
ATOM 1574 O O . PRO A 1 213 ? 4.096 -10.468 5.425 1.00 85.50 213 PRO A O 1
ATOM 1577 N N . LEU A 1 214 ? 2.071 -11.397 5.266 1.00 85.06 214 LEU A N 1
ATOM 1578 C CA . LEU A 1 214 ? 1.379 -10.364 6.056 1.00 85.06 214 LEU A CA 1
ATOM 1579 C C . LEU A 1 214 ? 2.027 -10.093 7.426 1.00 85.06 214 LEU A C 1
ATOM 1581 O O . LEU A 1 214 ? 1.967 -8.980 7.945 1.00 85.06 214 LEU A O 1
ATOM 1585 N N . SER A 1 215 ? 2.697 -11.094 7.999 1.00 84.56 215 SER A N 1
ATOM 1586 C CA . SER A 1 215 ? 3.411 -10.987 9.271 1.00 84.56 215 SER A CA 1
ATOM 1587 C C . SER A 1 215 ? 4.733 -10.211 9.211 1.00 84.56 215 SER A C 1
ATOM 1589 O O . SER A 1 215 ? 5.277 -9.912 10.270 1.00 84.56 215 SER A O 1
ATOM 1591 N N . SER A 1 216 ? 5.300 -9.929 8.030 1.00 86.00 216 SER A N 1
ATOM 1592 C CA . SER A 1 216 ? 6.574 -9.195 7.927 1.00 86.00 216 SER A CA 1
ATOM 1593 C C . SER A 1 216 ? 6.420 -7.676 7.974 1.00 86.00 216 SER A C 1
ATOM 1595 O O . SER A 1 216 ? 7.422 -6.976 8.090 1.00 86.00 216 SER A O 1
ATOM 1597 N N . PHE A 1 217 ? 5.195 -7.159 7.866 1.00 86.38 217 PHE A N 1
ATOM 1598 C CA . PHE A 1 217 ? 4.941 -5.723 7.868 1.00 86.38 217 PHE A CA 1
ATOM 1599 C C . PHE A 1 217 ? 4.849 -5.177 9.296 1.00 86.38 217 PHE A C 1
ATOM 1601 O O . PHE A 1 217 ? 4.113 -5.704 10.133 1.00 86.38 217 PHE A O 1
ATOM 1608 N N . SER A 1 218 ? 5.576 -4.090 9.550 1.00 88.62 218 SER A N 1
ATOM 1609 C CA . SER A 1 218 ? 5.359 -3.235 10.717 1.00 88.62 218 SER A CA 1
ATOM 1610 C C . SER A 1 218 ? 4.308 -2.195 10.349 1.00 88.62 218 SER A C 1
ATOM 1612 O O . SER A 1 218 ? 4.451 -1.541 9.319 1.00 88.62 218 SER A O 1
ATOM 1614 N N . LEU A 1 219 ? 3.257 -2.074 11.158 1.00 89.88 219 LEU A N 1
ATOM 1615 C CA . LEU A 1 219 ? 2.130 -1.181 10.890 1.00 89.88 219 LEU A CA 1
ATOM 1616 C C . LEU A 1 219 ? 2.117 -0.024 11.887 1.00 89.88 219 LEU A C 1
ATOM 1618 O O . LEU A 1 219 ? 2.389 -0.231 13.072 1.00 89.88 219 LEU A O 1
ATOM 1622 N N . ASP A 1 220 ? 1.754 1.151 11.394 1.00 88.88 220 ASP A N 1
ATOM 1623 C CA . ASP A 1 220 ? 1.542 2.366 12.170 1.00 88.88 220 ASP A CA 1
ATOM 1624 C C . ASP A 1 220 ? 0.062 2.497 12.545 1.00 88.88 220 ASP A C 1
ATOM 1626 O O . ASP A 1 220 ? -0.819 2.107 11.776 1.00 88.88 220 ASP A O 1
ATOM 1630 N N . ASP A 1 221 ? -0.217 3.047 13.728 1.00 88.56 221 ASP A N 1
ATOM 1631 C CA . ASP A 1 221 ? -1.587 3.240 14.210 1.00 88.56 221 ASP A CA 1
ATOM 1632 C C . ASP A 1 221 ? -2.264 4.424 13.492 1.00 88.56 221 ASP A C 1
ATOM 1634 O O . ASP A 1 221 ? -1.723 5.534 13.432 1.00 88.56 221 ASP A O 1
ATOM 1638 N N . VAL A 1 222 ? -3.491 4.215 13.013 1.00 84.56 222 VAL A N 1
ATOM 1639 C CA . VAL A 1 222 ? -4.414 5.279 12.600 1.00 84.56 222 VAL A CA 1
ATOM 1640 C C . VAL A 1 222 ? -5.053 5.841 13.863 1.00 84.56 222 VAL A C 1
ATOM 1642 O O . VAL A 1 222 ? -5.688 5.114 14.624 1.00 84.56 222 VAL A O 1
ATOM 1645 N N . ARG A 1 223 ? -4.883 7.137 14.137 1.00 82.00 223 ARG A N 1
ATOM 1646 C CA . ARG A 1 223 ? -5.436 7.719 15.366 1.00 82.00 223 ARG A CA 1
ATOM 1647 C C . ARG A 1 223 ? -6.964 7.717 15.330 1.00 82.00 223 ARG A C 1
ATOM 1649 O O . ARG A 1 223 ? -7.585 7.912 14.287 1.00 82.00 223 ARG A O 1
ATOM 1656 N N . SER A 1 224 ? -7.564 7.552 16.508 1.00 69.50 224 SER A N 1
ATOM 1657 C CA . SER A 1 224 ? -9.018 7.603 16.685 1.00 69.50 224 SER A CA 1
ATOM 1658 C C . SER A 1 224 ? -9.594 8.907 16.126 1.00 69.50 224 SER A C 1
ATOM 1660 O O . SER A 1 224 ? -9.227 9.993 16.576 1.00 69.50 224 SER A O 1
ATOM 1662 N N . GLY A 1 225 ? -10.563 8.787 15.217 1.00 67.06 225 GLY A N 1
ATOM 1663 C CA . GLY A 1 225 ? -11.276 9.914 14.611 1.00 67.06 225 GLY A CA 1
ATOM 1664 C C . GLY A 1 225 ? -10.683 10.429 13.299 1.00 67.06 225 GLY A C 1
ATOM 1665 O O . GLY A 1 225 ? -11.341 11.233 12.641 1.00 67.06 225 GLY A O 1
ATOM 1666 N N . ASP A 1 226 ? -9.513 9.938 12.886 1.00 77.88 226 ASP A N 1
ATOM 1667 C CA . ASP A 1 226 ? -8.874 10.384 11.645 1.00 77.88 226 ASP A CA 1
ATOM 1668 C C . ASP A 1 226 ? -9.359 9.603 10.407 1.00 77.88 226 ASP A C 1
ATOM 1670 O O . ASP A 1 226 ? -9.015 9.949 9.280 1.00 77.88 226 ASP A O 1
ATOM 1674 N N . GLY A 1 227 ? -10.184 8.567 10.584 1.00 81.75 227 GLY A N 1
ATOM 1675 C CA . GLY A 1 227 ? -10.745 7.783 9.487 1.00 81.75 227 GLY A CA 1
ATOM 1676 C C . GLY A 1 227 ? -11.290 6.428 9.921 1.00 81.75 227 GLY A C 1
ATOM 1677 O O . GLY A 1 227 ? -11.443 6.166 11.112 1.00 81.75 227 GLY A O 1
ATOM 1678 N N . SER A 1 228 ? -11.593 5.574 8.942 1.00 86.00 228 SER A N 1
ATOM 1679 C CA . SER A 1 228 ? -11.978 4.176 9.177 1.00 86.00 228 SER A CA 1
ATOM 1680 C C . SER A 1 228 ? -11.406 3.270 8.098 1.00 86.00 228 SER A C 1
ATOM 1682 O O . SER A 1 228 ? -11.494 3.610 6.911 1.00 86.00 228 SER A O 1
ATOM 1684 N N . ILE A 1 229 ? -10.906 2.107 8.497 1.00 89.06 229 ILE A N 1
ATOM 1685 C CA . ILE A 1 229 ? -10.553 1.000 7.614 1.00 89.06 229 ILE A CA 1
ATOM 1686 C C . ILE A 1 229 ? -11.609 -0.093 7.784 1.00 89.06 229 ILE A C 1
ATOM 1688 O O . ILE A 1 229 ? -12.105 -0.337 8.875 1.00 89.06 229 ILE A O 1
ATOM 1692 N N . LYS A 1 230 ? -11.987 -0.737 6.682 1.00 91.94 230 LYS A N 1
ATOM 1693 C CA . LYS A 1 230 ? -12.857 -1.911 6.690 1.00 91.94 230 LYS A CA 1
ATOM 1694 C C . LYS A 1 230 ? -12.224 -3.004 5.867 1.00 91.94 230 LYS A C 1
ATOM 1696 O O . LYS A 1 230 ? -11.955 -2.800 4.681 1.00 91.94 230 LYS A O 1
ATOM 1701 N N . VAL A 1 231 ? -12.036 -4.162 6.484 1.00 89.50 231 VAL A N 1
ATOM 1702 C CA . VAL A 1 231 ? -11.568 -5.370 5.803 1.00 89.50 231 VAL A CA 1
ATOM 1703 C C . VAL A 1 231 ? -12.641 -6.442 5.915 1.00 89.50 231 VAL A C 1
ATOM 1705 O O . VAL A 1 231 ? -13.106 -6.777 7.002 1.00 89.50 231 VAL A O 1
ATOM 1708 N N . GLN A 1 232 ? -13.046 -6.978 4.770 1.00 90.06 232 GLN A N 1
ATOM 1709 C CA . GLN A 1 232 ? -14.001 -8.069 4.668 1.00 90.06 232 GLN A CA 1
ATOM 1710 C C . GLN A 1 232 ? -13.335 -9.250 3.965 1.00 90.06 232 GLN A C 1
ATOM 1712 O O . GLN A 1 232 ? -12.742 -9.077 2.901 1.00 90.06 232 GLN A O 1
ATOM 1717 N N . GLU A 1 233 ? -13.450 -10.434 4.559 1.00 84.06 233 GLU A N 1
ATOM 1718 C CA . GLU A 1 233 ? -13.063 -11.719 3.961 1.00 84.06 233 GLU A CA 1
ATOM 1719 C C . GLU A 1 233 ? -14.214 -12.314 3.136 1.00 84.06 233 GLU A C 1
ATOM 1721 O O . GLU A 1 233 ? -15.386 -12.211 3.577 1.00 84.06 233 GLU A O 1
#

Sequence (233 aa):
MSKFRFTAISMIKSISCASILALSLLSLPASHLAAVRAAGPSAEGSFEFSGEDRLTKSIEFSAAADGSGGATGRMTFNGPAEIPDQNVDGADEKGFSGSLANLYIEANLDGMLVEKNRAVMSGTITESNLGDYIGQRVLLVVEDNGDGSDEKSLDKFTIGIYKPVTAGWTPTDAELKDDNGALLTWIATDAEREDDRGVPSKKSTEITCQSFPLSSFSLDDVRSGDGSIKVQE

pLDDT: mean 75.75, std 17.73, range [38.78, 98.12]

Foldseek 3Di:
DDDDDDDDDDDDDDDDDDDDDDDPDPPPPPPPPPPPADQAWKKWKWFWDADVPRKIKIKGKIWGAPVPQWIWIKMKIWAKDQADQPPPQPDPPGDPGDIDGIKIWMWTWTGWDDDDQKMKTKTATCDIPDPVRHRWMKIKIKGQQDPLPDPVRFIWIDMHTGGQPPVPDADDDPVDPPDSHDPDKDFAFDPVDPPTPGHIPDDRSDDHRPPDDSVVDDIDGRHRPRMGMGIDD

Radius of gyration: 29.32 Å; chains: 1; bounding box: 78×111×66 Å